Protein AF-A0A1G2KF80-F1 (afdb_monomer_lite)

InterPro domains:
  IPR036249 Thioredoxin-like superfamily [SSF52833] (24-206)

Secondary structure (DSSP, 8-state):
-PPBP----SEEEES-----SEEEEEEE-TT-HHIIIIIHHHHHHHHHHHGGGTEEEEEEE--SS-TTTS-HHHHHHHHHH----HHHHHHHHHTT-SS-SS---S-EEE--EEEPPTT---HHHHHHHHHHSTTGGG--HHHHHHHHHHHHHHHHH--EEEHHHHHTT--SSSEEEEE-TT-BEEEEEES---HHHHHHHHHHHHTT-

Organism: NCBI:txid1802270

Radius of gyration: 17.94 Å; chains: 1; bounding box: 50×44×44 Å

Structure (mmCIF, N/CA/C/O backbone):
data_AF-A0A1G2KF80-F1
#
_entry.id   AF-A0A1G2KF80-F1
#
loop_
_atom_site.group_PDB
_atom_site.id
_atom_site.type_symbol
_atom_site.label_atom_id
_atom_site.label_alt_id
_atom_site.label_comp_id
_atom_site.label_asym_id
_atom_site.label_entity_id
_atom_site.label_seq_id
_atom_site.pdbx_PDB_ins_code
_atom_site.Cartn_x
_atom_site.Cartn_y
_atom_site.Cartn_z
_atom_site.occupancy
_atom_site.B_iso_or_equiv
_atom_site.auth_seq_id
_atom_site.auth_comp_id
_atom_site.auth_asym_id
_atom_site.auth_atom_id
_atom_site.pdbx_PDB_model_num
ATOM 1 N N . MET A 1 1 ? 11.185 19.866 10.140 1.00 50.53 1 MET A N 1
ATOM 2 C CA . MET A 1 1 ? 9.724 19.663 10.045 1.00 50.53 1 MET A CA 1
ATOM 3 C C . MET A 1 1 ? 9.509 18.193 9.741 1.00 50.53 1 MET A C 1
ATOM 5 O O . MET A 1 1 ? 10.272 17.669 8.939 1.00 50.53 1 MET A O 1
ATOM 9 N N . SER A 1 2 ? 8.573 17.519 10.410 1.00 64.50 2 SER A N 1
ATOM 10 C CA . SER A 1 2 ? 8.161 16.162 10.030 1.00 64.50 2 SER A CA 1
ATOM 11 C C . SER A 1 2 ? 7.623 16.179 8.594 1.00 64.50 2 SER A C 1
ATOM 13 O O . SER A 1 2 ? 6.920 17.116 8.214 1.00 64.50 2 SER A O 1
ATOM 15 N N . GLN A 1 3 ? 7.980 15.177 7.785 1.00 82.38 3 GLN A N 1
ATOM 16 C CA . GLN A 1 3 ? 7.382 14.974 6.461 1.00 82.38 3 GLN A CA 1
ATOM 17 C C . GLN A 1 3 ? 5.882 14.718 6.656 1.00 82.38 3 GLN A C 1
ATOM 19 O O . GLN A 1 3 ? 5.504 13.854 7.450 1.00 82.38 3 GLN A O 1
ATOM 24 N N . LYS A 1 4 ? 5.034 15.492 5.972 1.00 93.00 4 LYS A N 1
ATOM 25 C CA . LYS A 1 4 ? 3.600 15.200 5.888 1.00 93.00 4 LYS A CA 1
ATOM 26 C C . LYS A 1 4 ? 3.368 14.088 4.876 1.00 93.00 4 LYS A C 1
ATOM 28 O O . LYS A 1 4 ? 4.070 14.026 3.869 1.00 93.00 4 LYS A O 1
ATOM 33 N N . PHE A 1 5 ? 2.372 13.254 5.137 1.00 96.38 5 PHE A N 1
ATOM 34 C CA . PHE A 1 5 ? 1.929 12.242 4.198 1.00 96.38 5 PHE A CA 1
ATOM 35 C C . PHE A 1 5 ? 1.354 12.895 2.939 1.00 96.38 5 PHE A C 1
ATOM 37 O O . PHE A 1 5 ? 0.571 13.845 3.015 1.00 96.38 5 PHE A O 1
ATOM 44 N N . TYR A 1 6 ? 1.746 12.380 1.780 1.00 96.19 6 TYR A N 1
ATOM 45 C CA . TYR A 1 6 ? 1.221 12.809 0.490 1.00 96.19 6 TYR A CA 1
ATOM 46 C C . TYR A 1 6 ? 0.429 11.667 -0.144 1.00 96.19 6 TYR A C 1
ATOM 48 O O . TYR A 1 6 ? 1.019 10.662 -0.520 1.00 96.19 6 TYR A O 1
ATOM 56 N N . LEU A 1 7 ? -0.890 11.811 -0.276 1.00 96.75 7 LEU A N 1
ATOM 57 C CA . LEU A 1 7 ? -1.747 10.817 -0.923 1.00 96.75 7 LEU A CA 1
ATOM 58 C C . LEU A 1 7 ? -2.310 11.373 -2.223 1.00 96.75 7 LEU A C 1
ATOM 60 O O . LEU A 1 7 ? -2.964 12.414 -2.227 1.00 96.75 7 LEU A O 1
ATOM 64 N N . THR A 1 8 ? -2.106 10.636 -3.305 1.00 95.94 8 THR A N 1
ATOM 65 C CA . THR A 1 8 ? -2.794 10.846 -4.575 1.00 95.94 8 THR A CA 1
ATOM 66 C C . THR A 1 8 ? -3.238 9.511 -5.157 1.00 95.94 8 THR A C 1
ATOM 68 O O . THR A 1 8 ? -2.640 8.465 -4.899 1.00 95.94 8 THR A O 1
ATOM 71 N N . SER A 1 9 ? -4.311 9.543 -5.937 1.00 96.62 9 SER A N 1
ATOM 72 C CA . SER A 1 9 ? -4.860 8.366 -6.589 1.00 96.62 9 SER A CA 1
ATOM 73 C C . SER A 1 9 ? -5.421 8.750 -7.949 1.00 96.62 9 SER A C 1
ATOM 75 O O . SER A 1 9 ? -6.127 9.751 -8.077 1.00 96.62 9 SER A O 1
ATOM 77 N N . SER A 1 10 ? -5.100 7.947 -8.961 1.00 96.25 10 SER A N 1
ATOM 78 C CA . SER A 1 10 ? -5.624 8.114 -10.320 1.00 96.25 10 SER A CA 1
ATOM 79 C C . SER A 1 10 ? -7.037 7.546 -10.466 1.00 96.25 10 SER A C 1
ATOM 81 O O . SER A 1 10 ? -7.823 8.025 -11.284 1.00 96.25 10 SER A O 1
ATOM 83 N N . GLN A 1 11 ? -7.376 6.539 -9.658 1.00 97.12 11 GLN A N 1
ATOM 84 C CA . GLN A 1 11 ? -8.653 5.842 -9.713 1.00 97.12 11 GLN A CA 1
ATOM 85 C C . GLN A 1 11 ? -9.053 5.320 -8.334 1.00 97.12 11 GLN A C 1
ATOM 87 O O . GLN A 1 11 ? -8.252 4.697 -7.648 1.00 97.12 11 GLN A O 1
ATOM 92 N N . ILE A 1 12 ? -10.315 5.510 -7.951 1.00 98.12 12 ILE A N 1
ATOM 93 C CA . ILE A 1 12 ? -10.899 4.910 -6.745 1.00 98.12 12 ILE A CA 1
ATOM 94 C C . ILE A 1 12 ? -11.846 3.794 -7.190 1.00 98.12 12 ILE A C 1
ATOM 96 O O . ILE A 1 12 ? -12.716 4.028 -8.028 1.00 98.12 12 ILE A O 1
ATOM 100 N N . PHE A 1 13 ? -11.664 2.587 -6.653 1.00 97.75 13 PHE A N 1
ATOM 101 C CA . PHE A 1 13 ? -12.469 1.409 -6.998 1.00 97.75 13 PHE A CA 1
ATOM 102 C C . PHE A 1 13 ? -13.568 1.129 -5.974 1.00 97.75 13 PHE A C 1
ATOM 104 O O . PHE A 1 13 ? -14.654 0.694 -6.341 1.00 97.75 13 PHE A O 1
ATOM 111 N N . GLN A 1 14 ? -13.298 1.400 -4.697 1.00 97.56 14 GLN A N 1
ATOM 112 C CA . GLN A 1 14 ? -14.230 1.170 -3.598 1.00 97.56 14 GLN A CA 1
ATOM 113 C C . GLN A 1 14 ? -14.127 2.311 -2.583 1.00 97.56 14 GLN A C 1
ATOM 115 O O . GLN A 1 14 ? -13.024 2.703 -2.206 1.00 97.56 14 GLN A O 1
ATOM 120 N N . GLY A 1 15 ? -15.268 2.826 -2.115 1.00 97.06 15 GLY A N 1
ATOM 121 C CA . GLY A 1 15 ? -15.327 3.877 -1.092 1.00 97.06 15 GLY A CA 1
ATOM 122 C C . GLY A 1 15 ? -14.702 5.209 -1.527 1.00 97.06 15 GLY A C 1
ATOM 123 O O . GLY A 1 15 ? -14.850 5.630 -2.672 1.00 97.06 15 GLY A O 1
ATOM 124 N N . ASP A 1 16 ? -14.023 5.886 -0.599 1.00 97.12 16 ASP A N 1
ATOM 125 C CA . ASP A 1 16 ? -13.291 7.131 -0.839 1.00 97.12 16 ASP A CA 1
ATOM 126 C C . ASP A 1 16 ? -11.981 7.177 -0.038 1.00 97.12 16 ASP A C 1
ATOM 128 O O . ASP A 1 16 ? -11.891 6.626 1.061 1.00 97.12 16 ASP A O 1
ATOM 132 N N . LEU A 1 17 ? -10.981 7.894 -0.555 1.00 97.31 17 LEU A N 1
ATOM 133 C CA . LEU A 1 17 ? -9.668 8.040 0.082 1.00 97.31 17 LEU A CA 1
ATOM 134 C C . LEU A 1 17 ? -9.503 9.343 0.887 1.00 97.31 17 LEU A C 1
ATOM 136 O O . LEU A 1 17 ? -8.379 9.744 1.183 1.00 97.31 17 LEU A O 1
ATOM 140 N N . ASN A 1 18 ? -10.596 10.029 1.247 1.00 96.44 18 ASN A N 1
ATOM 141 C CA . ASN A 1 18 ? -10.488 11.271 2.012 1.00 96.44 18 ASN A CA 1
ATOM 142 C C . ASN A 1 18 ? -10.021 10.979 3.448 1.00 96.44 18 ASN A C 1
ATOM 144 O O . ASN A 1 18 ? -10.623 10.123 4.107 1.00 96.44 18 ASN A O 1
ATOM 148 N N . PRO A 1 19 ? -9.003 11.685 3.961 1.00 95.62 19 PRO A N 1
ATOM 149 C CA . PRO A 1 19 ? -8.561 11.513 5.338 1.00 95.62 19 PRO A CA 1
ATOM 150 C C . PRO A 1 19 ? -9.665 11.820 6.365 1.00 95.62 19 PRO A C 1
ATOM 152 O O . PRO A 1 19 ? -10.408 12.793 6.231 1.00 95.62 19 PRO A O 1
ATOM 155 N N . GLN A 1 20 ? -9.743 10.993 7.405 1.00 95.88 20 GLN A N 1
ATOM 156 C CA . GLN A 1 20 ? -10.504 11.206 8.642 1.00 95.88 20 GLN A CA 1
ATOM 157 C C . GLN A 1 20 ? -9.553 11.504 9.810 1.00 95.88 20 GLN A C 1
ATOM 159 O O . GLN A 1 20 ? -8.352 11.655 9.599 1.00 95.88 20 GLN A O 1
ATOM 164 N N . ASP A 1 21 ? -10.069 11.603 11.037 1.00 96.94 21 ASP A N 1
ATOM 165 C CA . ASP A 1 21 ? -9.262 11.943 12.217 1.00 96.94 21 ASP A CA 1
ATOM 166 C C . ASP A 1 21 ? -8.085 10.977 12.436 1.00 96.94 21 ASP A C 1
ATOM 168 O O . ASP A 1 21 ? -6.994 11.424 12.786 1.00 96.94 21 ASP A O 1
ATOM 172 N N . LEU A 1 22 ? -8.259 9.682 12.141 1.00 98.38 22 LEU A N 1
ATOM 173 C CA . LEU A 1 22 ? -7.170 8.707 12.120 1.00 98.38 22 LEU A CA 1
ATOM 174 C C . LEU A 1 22 ? -7.319 7.734 10.949 1.00 98.38 22 LEU A C 1
ATOM 176 O O . LEU A 1 22 ? -8.373 7.133 10.748 1.00 98.38 22 LEU A O 1
ATOM 180 N N . ASN A 1 23 ? -6.239 7.542 10.196 1.00 98.50 23 ASN A N 1
ATOM 181 C CA . ASN A 1 23 ? -6.219 6.756 8.970 1.00 98.50 23 ASN A CA 1
ATOM 182 C C . ASN A 1 23 ? -5.067 5.763 8.987 1.00 98.50 23 ASN A C 1
ATOM 184 O O . ASN A 1 23 ? -3.939 6.140 9.299 1.00 98.50 23 ASN A O 1
ATOM 188 N N . LEU A 1 24 ? -5.330 4.533 8.558 1.00 98.50 24 LEU A N 1
ATOM 189 C CA . LEU A 1 24 ? -4.303 3.549 8.243 1.00 98.50 24 LEU A CA 1
ATOM 190 C C . LEU A 1 24 ? -4.383 3.205 6.757 1.00 98.50 24 LEU A C 1
ATOM 192 O O . LEU A 1 24 ? -5.387 2.660 6.305 1.00 98.50 24 LEU A O 1
ATOM 196 N N . LEU A 1 25 ? -3.324 3.502 6.007 1.00 98.69 25 LEU A N 1
ATOM 197 C CA . LEU A 1 25 ? -3.209 3.135 4.600 1.00 98.69 25 LEU A CA 1
ATOM 198 C C . LEU A 1 25 ? -2.279 1.934 4.429 1.00 98.69 25 LEU A C 1
ATOM 200 O O . LEU A 1 25 ? -1.119 1.995 4.838 1.00 98.69 25 LEU A O 1
ATOM 204 N N . LEU A 1 26 ? -2.777 0.889 3.769 1.00 98.69 26 LEU A N 1
ATOM 205 C CA . LEU A 1 26 ? -1.990 -0.221 3.235 1.00 98.69 26 LEU A CA 1
ATOM 206 C C . LEU A 1 26 ? -1.664 0.037 1.758 1.00 98.69 26 LEU A C 1
ATOM 208 O O . LEU A 1 26 ? -2.546 0.009 0.903 1.00 98.69 26 LEU A O 1
ATOM 212 N N . VAL A 1 27 ? -0.393 0.251 1.436 1.00 98.69 27 VAL A N 1
ATOM 213 C CA . VAL A 1 27 ? 0.096 0.315 0.054 1.00 98.69 27 VAL A CA 1
ATOM 214 C C . VAL A 1 27 ? 0.533 -1.079 -0.387 1.00 98.69 27 VAL A C 1
ATOM 216 O O . VAL A 1 27 ? 1.345 -1.717 0.289 1.00 98.69 27 VAL A O 1
ATOM 219 N N . PHE A 1 28 ? -0.010 -1.561 -1.507 1.00 98.62 28 PHE A N 1
ATOM 220 C CA . PHE A 1 28 ? 0.155 -2.945 -1.954 1.00 98.62 28 PHE A CA 1
ATOM 221 C C . PHE A 1 28 ? 0.297 -3.080 -3.478 1.00 98.62 28 PHE A C 1
ATOM 223 O O . PHE A 1 28 ? -0.065 -2.187 -4.240 1.00 98.62 28 PHE A O 1
ATOM 230 N N . GLN A 1 29 ? 0.792 -4.234 -3.920 1.00 98.56 29 GLN A N 1
ATOM 231 C CA . GLN A 1 29 ? 0.806 -4.672 -5.319 1.00 98.56 29 GLN A CA 1
ATOM 232 C C . GLN A 1 29 ? -0.030 -5.943 -5.458 1.00 98.56 29 GLN A C 1
ATOM 234 O O . GLN A 1 29 ? 0.011 -6.808 -4.582 1.00 98.56 29 GLN A O 1
ATOM 239 N N . VAL A 1 30 ? -0.774 -6.082 -6.558 1.00 98.25 30 VAL A N 1
ATOM 240 C CA . VAL A 1 30 ? -1.578 -7.292 -6.812 1.00 98.25 30 VAL A CA 1
ATOM 241 C C . VAL A 1 30 ? -0.691 -8.520 -7.034 1.00 98.25 30 VAL A C 1
ATOM 243 O O . VAL A 1 30 ? -1.069 -9.620 -6.636 1.00 98.25 30 VAL A O 1
ATOM 246 N N . ASN A 1 31 ? 0.525 -8.332 -7.561 1.00 98.06 31 ASN A N 1
ATOM 247 C CA . ASN A 1 31 ? 1.543 -9.376 -7.701 1.00 98.06 31 ASN A CA 1
ATOM 248 C C . ASN A 1 31 ? 2.456 -9.534 -6.461 1.00 98.06 31 ASN A C 1
ATOM 250 O O . ASN A 1 31 ? 3.617 -9.903 -6.592 1.00 98.06 31 ASN A O 1
ATOM 254 N N . CYS A 1 32 ? 1.979 -9.227 -5.250 1.00 97.56 32 CYS A N 1
ATOM 255 C CA . CYS A 1 32 ? 2.766 -9.371 -4.022 1.00 97.56 32 CYS A CA 1
ATOM 256 C C . CYS A 1 32 ? 2.098 -10.332 -3.021 1.00 97.56 32 CYS A C 1
ATOM 258 O O . CYS A 1 32 ? 1.249 -9.892 -2.239 1.00 97.56 32 CYS A O 1
ATOM 260 N N . PRO A 1 33 ? 2.511 -11.616 -2.948 1.00 97.31 33 PRO A N 1
ATOM 261 C CA . PRO A 1 33 ? 1.922 -12.593 -2.028 1.00 97.31 33 PRO A CA 1
ATOM 262 C C . PRO A 1 33 ? 1.890 -12.117 -0.572 1.00 97.31 33 PRO A C 1
ATOM 264 O O . PRO A 1 33 ? 0.894 -12.308 0.120 1.00 97.31 33 PRO A O 1
ATOM 267 N N . GLY A 1 34 ? 2.938 -11.428 -0.104 1.00 96.12 34 GLY A N 1
ATOM 268 C CA . GLY A 1 34 ? 3.015 -10.912 1.267 1.00 96.12 34 GLY A CA 1
ATOM 269 C C . GLY A 1 34 ? 1.901 -9.917 1.623 1.00 96.12 34 GLY A C 1
ATOM 270 O O . GLY A 1 34 ? 1.440 -9.902 2.768 1.00 96.12 34 GLY A O 1
ATOM 271 N N . CYS A 1 35 ? 1.414 -9.143 0.645 1.00 97.88 35 CYS A N 1
ATOM 272 C CA . CYS A 1 35 ? 0.274 -8.246 0.835 1.00 97.88 35 CYS A CA 1
ATOM 273 C C . CYS A 1 35 ? -1.010 -9.015 1.144 1.00 97.88 35 CYS A C 1
ATOM 275 O O . CYS A 1 35 ? -1.817 -8.542 1.932 1.00 97.88 35 CYS A O 1
ATOM 277 N N . PHE A 1 36 ? -1.188 -10.204 0.577 1.00 98.19 36 PHE A N 1
ATOM 278 C CA . PHE A 1 36 ? -2.394 -11.010 0.753 1.00 98.19 36 PHE A CA 1
ATOM 279 C C . PHE A 1 36 ? -2.263 -12.010 1.908 1.00 98.19 36 PHE A C 1
ATOM 281 O O . PHE A 1 36 ? -3.194 -12.226 2.665 1.00 98.19 36 PHE A O 1
ATOM 288 N N . ILE A 1 37 ? -1.082 -12.570 2.144 1.00 95.88 37 ILE A N 1
ATOM 289 C CA . ILE A 1 37 ? -0.895 -13.528 3.242 1.00 95.88 37 ILE A CA 1
ATOM 290 C C . ILE A 1 37 ? -0.984 -12.834 4.606 1.00 95.88 37 ILE A C 1
ATOM 292 O O . ILE A 1 37 ? -1.545 -13.391 5.545 1.00 95.88 37 ILE A O 1
ATOM 296 N N . ASN A 1 38 ? -0.428 -11.623 4.719 1.00 93.81 38 ASN A N 1
ATOM 297 C CA . ASN A 1 38 ? -0.321 -10.912 5.996 1.00 93.81 38 ASN A CA 1
ATOM 298 C C . ASN A 1 38 ? -0.978 -9.528 5.962 1.00 93.81 38 ASN A C 1
ATOM 300 O O . ASN A 1 38 ? -1.654 -9.152 6.916 1.00 93.81 38 ASN A O 1
ATOM 304 N N . GLY A 1 39 ? -0.793 -8.774 4.871 1.00 96.75 39 GLY A N 1
ATOM 305 C CA . GLY A 1 39 ? -1.236 -7.380 4.768 1.00 96.75 39 GLY A CA 1
ATOM 306 C C . GLY A 1 39 ? -2.749 -7.200 4.913 1.00 96.75 39 GLY A C 1
ATOM 307 O O . GLY A 1 39 ? -3.225 -6.616 5.883 1.00 96.75 39 GLY A O 1
ATOM 308 N N . PHE A 1 40 ? -3.512 -7.733 3.961 1.00 97.94 40 PHE A N 1
ATOM 309 C CA . PHE A 1 40 ? -4.969 -7.645 3.938 1.00 97.94 40 PHE A CA 1
ATOM 310 C C . PHE A 1 40 ? -5.642 -8.300 5.149 1.00 97.94 40 PHE A C 1
ATOM 312 O O . PHE A 1 40 ? -6.513 -7.651 5.725 1.00 97.94 40 PHE A O 1
ATOM 319 N N . PRO A 1 41 ? -5.250 -9.509 5.604 1.00 96.81 41 PRO A N 1
ATOM 320 C CA . PRO A 1 41 ? -5.819 -10.091 6.817 1.00 96.81 41 PRO A CA 1
ATOM 321 C C . PRO A 1 41 ? -5.686 -9.174 8.036 1.00 96.81 41 PRO A C 1
ATOM 323 O O . PRO A 1 41 ? -6.655 -8.985 8.772 1.00 96.81 41 PRO A O 1
ATOM 326 N N . PHE A 1 42 ? -4.524 -8.542 8.217 1.00 96.88 42 PHE A N 1
ATOM 327 C CA . PHE A 1 42 ? -4.321 -7.611 9.322 1.00 96.88 42 PHE A CA 1
ATOM 328 C C . PHE A 1 42 ? -5.092 -6.294 9.134 1.00 96.88 42 PHE A C 1
ATOM 330 O O . PHE A 1 42 ? -5.703 -5.794 10.077 1.00 96.88 42 PHE A O 1
ATOM 337 N N . ALA A 1 43 ? -5.148 -5.758 7.911 1.00 98.12 43 ALA A N 1
ATOM 338 C CA . ALA A 1 43 ? -5.957 -4.578 7.607 1.00 98.12 43 ALA A CA 1
ATOM 339 C C . ALA A 1 43 ? -7.453 -4.826 7.874 1.00 98.12 43 ALA A C 1
ATOM 341 O O . ALA A 1 43 ? -8.115 -3.984 8.478 1.00 98.12 43 ALA A O 1
ATOM 342 N N . ASN A 1 44 ? -7.972 -5.999 7.495 1.00 98.00 44 ASN A N 1
ATOM 343 C CA . ASN A 1 44 ? -9.344 -6.424 7.775 1.00 98.00 44 ASN A CA 1
ATOM 344 C C . ASN A 1 44 ? -9.606 -6.523 9.281 1.00 98.00 44 ASN A C 1
ATOM 346 O O . ASN A 1 44 ? -10.633 -6.039 9.756 1.00 98.00 44 ASN A O 1
ATOM 350 N N . GLN A 1 45 ? -8.667 -7.096 10.041 1.00 97.25 45 GLN A N 1
ATOM 351 C CA . GLN A 1 45 ? -8.760 -7.158 11.499 1.00 97.25 45 GLN A CA 1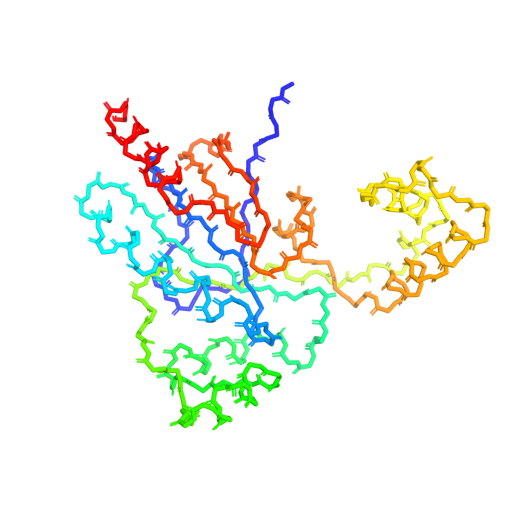
ATOM 352 C C . GLN A 1 45 ? -8.885 -5.750 12.103 1.00 97.25 45 GLN A C 1
ATOM 354 O O . GLN A 1 45 ? -9.821 -5.485 12.859 1.00 97.25 45 GLN A O 1
ATOM 359 N N . LEU A 1 46 ? -7.987 -4.828 11.735 1.00 97.94 46 LEU A N 1
ATOM 360 C CA . LEU A 1 46 ? -8.009 -3.455 12.247 1.00 97.94 46 LEU A CA 1
ATOM 361 C C . LEU A 1 46 ? -9.258 -2.688 11.803 1.00 97.94 46 LEU A C 1
ATOM 363 O O . LEU A 1 46 ? -9.819 -1.924 12.589 1.00 97.94 46 LEU A 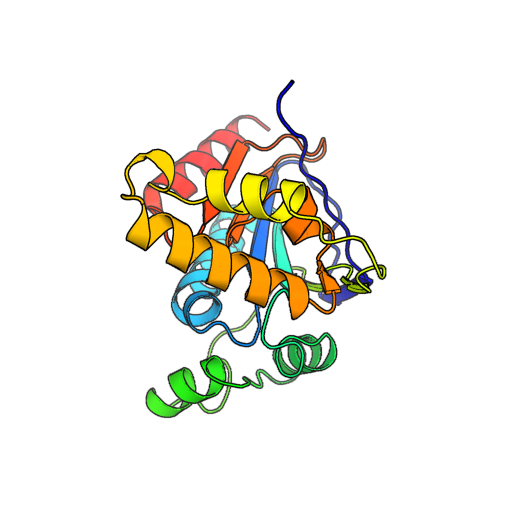O 1
ATOM 367 N N . HIS A 1 47 ? -9.718 -2.907 10.571 1.00 98.25 47 HIS A N 1
ATOM 368 C CA . HIS A 1 47 ? -10.946 -2.308 10.059 1.00 98.25 47 HIS A CA 1
ATOM 369 C C . HIS A 1 47 ? -12.157 -2.748 10.886 1.00 98.25 47 HIS A C 1
ATOM 371 O O . HIS A 1 47 ? -12.926 -1.906 11.345 1.00 98.25 47 HIS A O 1
ATOM 377 N N . HIS A 1 48 ? -12.288 -4.049 11.145 1.00 97.88 48 HIS A N 1
ATOM 378 C CA . HIS A 1 48 ? -13.387 -4.589 11.937 1.00 97.88 48 HIS A CA 1
ATOM 379 C C . HIS A 1 48 ? -13.333 -4.120 13.400 1.00 97.88 48 HIS A C 1
ATOM 381 O O . HIS A 1 48 ? -14.350 -3.736 13.977 1.00 97.88 48 HIS A O 1
ATOM 387 N N . GLU A 1 49 ? -12.146 -4.121 14.011 1.00 97.50 49 GLU A N 1
ATOM 388 C CA . GLU A 1 49 ? -11.989 -3.826 15.437 1.00 97.50 49 GLU A CA 1
ATOM 389 C C . GLU A 1 49 ? -12.030 -2.326 15.771 1.00 97.50 49 GLU A C 1
ATOM 391 O O . GLU A 1 49 ? -12.569 -1.932 16.817 1.00 97.50 49 GLU A O 1
ATOM 396 N N . PHE A 1 50 ? -11.427 -1.488 14.926 1.00 98.12 50 PHE A N 1
ATOM 397 C CA . PHE A 1 50 ? -11.226 -0.061 15.189 1.00 98.12 50 PHE A CA 1
ATOM 398 C C . PHE A 1 50 ? -11.991 0.854 14.233 1.00 98.12 50 PHE A C 1
ATOM 400 O O . PHE A 1 50 ? -12.156 2.031 14.553 1.00 98.12 50 PHE A O 1
ATOM 407 N N . GLY A 1 51 ? -12.535 0.338 13.127 1.00 97.69 51 GLY A N 1
ATOM 408 C CA . GLY A 1 51 ? -13.412 1.091 12.224 1.00 97.69 51 GLY A CA 1
ATOM 409 C C . GLY A 1 51 ? -14.585 1.757 12.945 1.00 97.69 51 GLY A C 1
ATOM 410 O O . GLY A 1 51 ? -14.714 2.981 12.885 1.00 97.69 51 GLY A O 1
ATOM 411 N N . PRO A 1 52 ? -15.377 1.012 13.742 1.00 97.25 52 PRO A N 1
ATOM 412 C CA . PRO A 1 52 ? -16.460 1.592 14.541 1.00 97.25 52 PRO A CA 1
ATOM 413 C C . PRO A 1 52 ? -15.998 2.593 15.613 1.00 97.25 52 PRO A C 1
ATOM 415 O O . PRO A 1 52 ? -16.823 3.301 16.183 1.00 97.25 52 PRO A O 1
ATOM 418 N N . LYS A 1 53 ? -14.695 2.628 15.918 1.00 97.06 53 LYS A N 1
ATOM 419 C CA . LYS A 1 53 ? -14.081 3.500 16.927 1.00 97.06 53 LYS A CA 1
ATOM 420 C C . LYS A 1 53 ? -13.399 4.729 16.314 1.00 97.06 53 LYS A C 1
ATOM 422 O O . LYS A 1 53 ? -12.818 5.501 17.063 1.00 97.06 53 LYS A O 1
ATOM 427 N N . GLY A 1 54 ? -13.463 4.907 14.991 1.00 97.12 54 GLY A N 1
ATOM 428 C CA . GLY A 1 54 ? -12.930 6.083 14.295 1.00 97.12 54 GLY A CA 1
ATOM 429 C C . GLY A 1 54 ? -11.664 5.851 13.465 1.00 97.12 54 GLY A C 1
ATOM 430 O O . GLY A 1 54 ? -11.154 6.808 12.890 1.00 97.12 54 GLY A O 1
ATOM 431 N N . LEU A 1 55 ? -11.150 4.617 13.359 1.00 98.44 55 LEU A N 1
ATOM 432 C CA . LEU A 1 55 ? -10.042 4.323 12.442 1.00 98.44 55 LEU A CA 1
ATOM 433 C C . LEU A 1 55 ? -10.555 4.134 11.010 1.00 98.44 55 LEU A C 1
ATOM 435 O O . LEU A 1 55 ? -11.240 3.155 10.713 1.00 98.44 55 LEU A O 1
ATOM 439 N N . LYS A 1 56 ? -10.117 4.978 10.076 1.00 98.50 56 LYS A N 1
ATOM 440 C CA . LYS A 1 56 ? -10.313 4.727 8.647 1.00 98.50 56 LYS A CA 1
ATOM 441 C C . LYS A 1 56 ? -9.182 3.864 8.090 1.00 98.50 56 LYS A C 1
ATOM 443 O O . LYS A 1 56 ? -8.089 4.353 7.812 1.00 98.50 56 LYS A O 1
ATOM 448 N N . VAL A 1 57 ? -9.443 2.575 7.899 1.00 98.75 57 VAL A N 1
ATOM 449 C CA . VAL A 1 57 ? -8.545 1.701 7.125 1.00 98.75 57 VAL A CA 1
ATOM 450 C C . VAL A 1 57 ? -8.794 1.928 5.638 1.00 98.75 57 VAL A C 1
ATOM 452 O O . VAL A 1 57 ? -9.941 2.069 5.226 1.00 98.75 57 VAL A O 1
ATOM 455 N N . MET A 1 58 ? -7.732 1.999 4.843 1.00 98.75 58 MET A N 1
ATOM 456 C CA . MET A 1 58 ? -7.770 2.158 3.389 1.00 98.75 58 MET A CA 1
ATOM 457 C C . MET A 1 58 ? -6.644 1.351 2.746 1.00 98.75 58 MET A C 1
ATOM 459 O O . MET A 1 58 ? -5.644 1.039 3.398 1.00 98.75 58 MET A O 1
ATOM 463 N N . ALA A 1 59 ? -6.754 1.092 1.446 1.00 98.75 59 ALA A N 1
ATOM 464 C CA . ALA A 1 59 ? -5.659 0.558 0.651 1.00 98.75 59 ALA A CA 1
ATOM 465 C C . ALA A 1 59 ? -5.389 1.366 -0.621 1.00 98.75 59 ALA A C 1
ATOM 467 O O . ALA A 1 59 ? -6.279 1.972 -1.217 1.00 98.75 59 ALA A O 1
ATOM 468 N N . LEU A 1 60 ? -4.130 1.345 -1.049 1.00 98.81 60 LEU A N 1
ATOM 469 C CA . LEU A 1 60 ? -3.686 1.912 -2.313 1.00 98.81 60 LEU A CA 1
ATOM 470 C C . LEU A 1 60 ? -2.894 0.855 -3.077 1.00 98.81 60 LEU A C 1
ATOM 472 O O . LEU A 1 60 ? -1.806 0.454 -2.666 1.00 98.81 60 LEU A O 1
ATOM 476 N N . SER A 1 61 ? -3.452 0.404 -4.191 1.00 98.62 61 SER A N 1
ATOM 477 C CA . SER A 1 61 ? -2.727 -0.424 -5.142 1.00 98.62 61 SER A CA 1
ATOM 478 C C . SER A 1 61 ? -1.725 0.440 -5.904 1.00 98.62 61 SER A C 1
ATOM 480 O O . SER A 1 61 ? -2.053 1.560 -6.279 1.00 98.62 61 SER A O 1
ATOM 482 N N . THR A 1 62 ? -0.509 -0.045 -6.128 1.00 98.12 62 THR A N 1
ATOM 483 C CA . THR A 1 62 ? 0.550 0.703 -6.819 1.00 98.12 62 THR A CA 1
ATOM 484 C C . THR A 1 62 ? 1.345 -0.201 -7.762 1.00 98.12 62 THR A C 1
ATOM 486 O O . THR A 1 62 ? 1.144 -1.416 -7.785 1.00 98.12 62 THR A O 1
ATOM 489 N N . ALA A 1 63 ? 2.263 0.384 -8.532 1.00 96.00 63 ALA A N 1
ATOM 490 C CA . ALA A 1 63 ? 3.195 -0.352 -9.377 1.00 96.00 63 ALA A CA 1
ATOM 491 C C . ALA A 1 63 ? 4.547 0.364 -9.480 1.00 96.00 63 ALA A C 1
ATOM 493 O O . ALA A 1 63 ? 4.645 1.467 -10.019 1.00 96.00 63 ALA A O 1
ATOM 494 N N . PHE A 1 64 ? 5.604 -0.303 -9.022 1.00 91.38 64 PHE A N 1
ATOM 495 C CA . PHE A 1 64 ? 6.999 0.095 -9.257 1.00 91.38 64 PHE A CA 1
ATOM 496 C C . PHE A 1 64 ? 7.828 -1.014 -9.932 1.00 91.38 64 PHE A C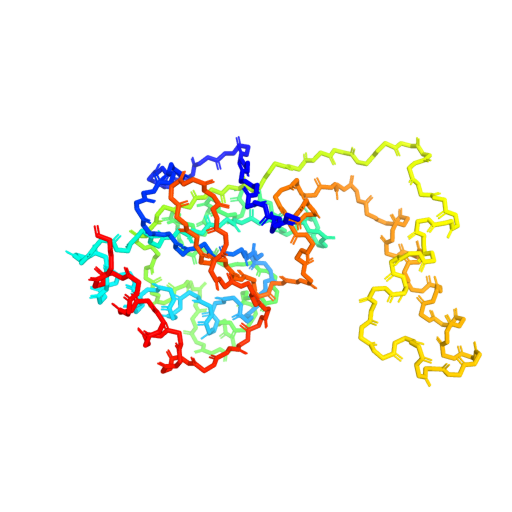 1
ATOM 498 O O . PHE A 1 64 ? 8.954 -0.768 -10.353 1.00 91.38 64 PHE A O 1
ATOM 505 N N . GLU A 1 65 ? 7.249 -2.206 -10.080 1.00 89.94 65 GLU A N 1
ATOM 506 C CA . GLU A 1 65 ? 7.779 -3.370 -10.795 1.00 89.94 65 GLU A CA 1
ATOM 507 C C . GLU A 1 65 ? 6.613 -4.188 -11.379 1.00 89.94 65 GLU A C 1
ATOM 509 O O . GLU A 1 65 ? 5.449 -3.930 -11.045 1.00 89.94 65 GLU A O 1
ATOM 514 N N . ASP A 1 66 ? 6.914 -5.140 -12.269 1.00 92.81 66 ASP A N 1
ATOM 515 C CA . ASP A 1 66 ? 5.938 -6.017 -12.941 1.00 92.81 66 ASP A CA 1
ATOM 516 C C . ASP A 1 66 ? 4.706 -5.263 -13.465 1.00 92.81 66 ASP A C 1
ATOM 518 O O . ASP A 1 66 ? 3.560 -5.578 -13.145 1.00 92.81 66 ASP A O 1
ATOM 522 N N . TYR A 1 67 ? 4.941 -4.193 -14.230 1.00 93.50 67 TYR A N 1
ATOM 523 C CA . TYR A 1 67 ? 3.899 -3.268 -14.699 1.00 93.50 67 TYR A CA 1
ATOM 524 C C . TYR A 1 67 ? 2.819 -3.910 -15.583 1.00 93.50 67 TYR A C 1
ATOM 526 O O . TYR A 1 67 ? 1.788 -3.297 -15.825 1.00 93.50 67 TYR A O 1
ATOM 534 N N . ASP A 1 68 ? 3.067 -5.102 -16.118 1.00 94.94 68 ASP A N 1
ATOM 535 C CA . ASP A 1 68 ? 2.094 -5.911 -16.854 1.00 94.94 68 ASP A CA 1
ATOM 536 C C . ASP A 1 68 ? 1.116 -6.654 -15.930 1.00 94.94 68 ASP A C 1
ATOM 538 O O . ASP A 1 68 ? 0.006 -6.982 -16.347 1.00 94.94 68 ASP A O 1
ATOM 542 N N . LEU A 1 69 ? 1.503 -6.879 -14.672 1.00 97.25 69 LEU A N 1
ATOM 543 C CA . LEU A 1 69 ? 0.677 -7.517 -13.650 1.00 97.25 69 LEU A CA 1
ATOM 544 C C . LEU A 1 69 ? 0.069 -6.492 -12.689 1.00 97.25 69 LEU A C 1
ATOM 546 O O . LEU A 1 69 ? -1.111 -6.585 -12.359 1.00 97.25 69 LEU A O 1
ATOM 550 N N . ASN A 1 70 ? 0.849 -5.504 -12.253 1.00 97.62 70 ASN A N 1
ATOM 551 C CA . ASN A 1 70 ? 0.417 -4.478 -11.308 1.00 97.62 70 ASN A CA 1
ATOM 552 C C . ASN A 1 70 ? -0.325 -3.343 -12.020 1.00 97.62 70 ASN A C 1
ATOM 554 O O . ASN A 1 70 ? 0.216 -2.259 -12.229 1.00 97.62 70 ASN A O 1
ATOM 558 N N . THR A 1 71 ? -1.568 -3.613 -12.415 1.00 97.81 71 THR A N 1
ATOM 559 C CA . THR A 1 71 ? -2.379 -2.707 -13.237 1.00 97.81 71 THR A CA 1
ATOM 560 C C . THR A 1 71 ? -3.683 -2.301 -12.548 1.00 97.81 71 THR A C 1
ATOM 562 O O . THR A 1 71 ? -4.209 -3.070 -11.736 1.00 97.81 71 THR A O 1
ATOM 565 N N . PRO A 1 72 ? -4.257 -1.131 -12.897 1.00 98.12 72 PRO A N 1
ATOM 566 C CA . PRO A 1 72 ? -5.599 -0.753 -12.462 1.00 98.12 72 PRO A CA 1
ATOM 567 C C . PRO A 1 72 ? -6.645 -1.825 -12.793 1.00 98.12 72 PRO A C 1
ATOM 569 O O . PRO A 1 72 ? -7.540 -2.087 -11.994 1.00 98.12 72 PRO A O 1
ATOM 572 N N . GLU A 1 73 ? -6.523 -2.478 -13.951 1.00 98.31 73 GLU A N 1
ATOM 573 C CA . GLU A 1 73 ? -7.443 -3.521 -14.401 1.00 98.31 73 GLU A CA 1
ATOM 574 C C . GLU A 1 73 ? -7.395 -4.752 -13.494 1.00 98.31 73 GLU A C 1
ATOM 576 O O . GLU A 1 73 ? -8.442 -5.218 -13.051 1.00 98.31 73 GLU A O 1
ATOM 581 N N . ASN A 1 74 ? -6.203 -5.253 -13.159 1.00 98.50 74 ASN A N 1
ATOM 582 C CA . ASN A 1 74 ? -6.080 -6.402 -12.261 1.00 98.50 74 ASN A CA 1
ATOM 583 C C . ASN A 1 74 ? -6.515 -6.047 -10.835 1.00 98.50 74 ASN A C 1
ATOM 585 O O . ASN A 1 74 ? -7.121 -6.876 -10.163 1.00 98.50 74 ASN A O 1
ATOM 589 N N . THR A 1 75 ? -6.283 -4.811 -10.384 1.00 98.38 75 THR A N 1
ATOM 590 C CA . THR A 1 75 ? -6.806 -4.322 -9.098 1.00 98.38 75 THR A CA 1
ATOM 591 C C . THR A 1 75 ? -8.328 -4.263 -9.084 1.00 98.38 75 THR A C 1
ATOM 593 O O . THR A 1 75 ? -8.950 -4.607 -8.080 1.00 98.38 75 THR A O 1
ATOM 596 N N . LYS A 1 76 ? -8.942 -3.858 -10.197 1.00 98.06 76 LYS A N 1
ATOM 597 C CA . LYS A 1 76 ? -10.395 -3.838 -10.338 1.00 98.06 76 LYS A CA 1
ATOM 598 C C . LYS A 1 76 ? -10.982 -5.248 -10.267 1.00 98.06 76 LYS A C 1
ATOM 600 O O . LYS A 1 76 ? -11.874 -5.484 -9.462 1.00 98.06 76 LYS A O 1
ATOM 605 N N . ILE A 1 77 ? -10.459 -6.178 -11.067 1.00 97.62 77 ILE A N 1
ATOM 606 C CA . ILE A 1 77 ? -10.960 -7.560 -11.120 1.00 97.62 77 ILE A CA 1
ATOM 607 C C . ILE A 1 77 ? -10.702 -8.281 -9.784 1.00 97.62 77 ILE A C 1
ATOM 609 O O . ILE A 1 77 ? -11.543 -9.049 -9.328 1.00 97.62 77 ILE A O 1
ATOM 613 N N . LEU A 1 78 ? -9.596 -7.985 -9.093 1.00 98.00 78 LEU A N 1
ATOM 614 C CA . LEU A 1 78 ? -9.372 -8.451 -7.722 1.00 98.00 78 LEU A CA 1
ATOM 615 C C . LEU A 1 78 ? -10.525 -8.061 -6.786 1.00 98.00 78 LEU A C 1
ATOM 617 O O . LEU A 1 78 ? -10.956 -8.881 -5.982 1.00 98.00 78 LEU A O 1
ATOM 621 N N . LEU A 1 79 ? -10.992 -6.812 -6.853 1.00 96.88 79 LEU A N 1
ATOM 622 C CA . LEU A 1 79 ? -12.056 -6.327 -5.974 1.00 96.88 79 LEU A CA 1
ATOM 623 C C . LEU A 1 79 ? -13.443 -6.827 -6.376 1.00 96.88 79 LEU A C 1
ATOM 625 O O . LEU A 1 79 ? -14.253 -7.110 -5.500 1.00 96.88 79 LEU A O 1
ATOM 629 N N . GLU A 1 80 ? -13.723 -6.898 -7.676 1.00 95.31 80 GLU A N 1
ATOM 630 C CA . GLU A 1 80 ? -15.038 -7.300 -8.189 1.00 95.31 80 GLU A CA 1
ATOM 631 C C . GLU A 1 80 ? -15.243 -8.818 -8.112 1.00 95.31 80 GLU A C 1
ATOM 633 O O . GLU A 1 80 ? -16.299 -9.270 -7.672 1.00 95.31 80 GLU A O 1
ATOM 638 N N . ASP A 1 81 ? -14.218 -9.587 -8.485 1.00 96.25 81 ASP A N 1
ATOM 639 C CA . ASP A 1 81 ? -14.328 -11.026 -8.734 1.00 96.25 81 ASP A CA 1
ATOM 640 C C . ASP A 1 81 ? -13.391 -11.868 -7.847 1.00 96.25 81 ASP A C 1
ATOM 642 O O . ASP A 1 81 ? -13.352 -13.087 -7.975 1.00 96.25 81 ASP A O 1
ATOM 646 N N . GLY A 1 82 ? -12.573 -11.253 -6.983 1.00 97.38 82 GLY A N 1
ATOM 647 C CA . GLY A 1 82 ? -11.602 -11.983 -6.156 1.00 97.38 82 GLY A CA 1
ATOM 648 C C . GLY A 1 82 ? -10.440 -12.599 -6.947 1.00 97.38 82 GLY A C 1
ATOM 649 O O . GLY A 1 82 ? -9.679 -13.400 -6.397 1.00 97.38 82 GLY A O 1
ATOM 650 N N . ILE A 1 83 ? -10.275 -12.247 -8.227 1.00 97.88 83 ILE A N 1
ATOM 651 C CA . ILE A 1 83 ? -9.280 -12.870 -9.108 1.00 97.88 83 ILE A CA 1
ATOM 652 C C . ILE A 1 83 ? -7.870 -12.393 -8.755 1.00 97.88 83 ILE A C 1
ATOM 654 O O . ILE A 1 83 ? -7.558 -11.202 -8.736 1.00 97.88 83 ILE A O 1
ATOM 658 N N . LEU A 1 84 ? -6.986 -13.366 -8.550 1.00 98.19 84 LEU A N 1
ATOM 659 C CA . LEU A 1 84 ? -5.569 -13.162 -8.274 1.00 98.19 84 LEU A CA 1
ATOM 660 C C . LEU A 1 84 ? -4.732 -13.258 -9.557 1.00 98.19 84 LEU A C 1
ATOM 662 O O . LEU A 1 84 ? -5.097 -13.960 -10.506 1.00 98.19 84 LEU A O 1
ATOM 666 N N . VAL A 1 85 ? -3.556 -12.622 -9.563 1.00 98.25 85 VAL A N 1
ATOM 667 C CA . VAL A 1 85 ? -2.597 -12.665 -10.685 1.00 98.25 85 VAL A CA 1
ATOM 668 C C . VAL A 1 85 ? -1.172 -13.003 -10.234 1.00 98.25 85 VAL A C 1
ATOM 670 O O . VAL A 1 85 ? -0.838 -12.883 -9.055 1.00 98.25 85 VAL A O 1
ATOM 673 N N . GLY A 1 86 ? -0.345 -13.459 -11.182 1.00 97.88 86 GLY A N 1
ATOM 674 C CA . GLY A 1 86 ? 1.092 -13.695 -11.003 1.00 97.88 86 GLY A CA 1
ATOM 675 C C . GLY A 1 86 ? 1.465 -14.616 -9.833 1.00 97.88 86 GLY A C 1
ATOM 676 O O . GLY A 1 86 ? 0.837 -15.658 -9.625 1.00 97.88 86 GLY A O 1
ATOM 677 N N . GLU A 1 87 ? 2.495 -14.242 -9.076 1.00 98.06 87 GLU A N 1
ATOM 678 C CA . GLU A 1 87 ? 2.984 -14.993 -7.915 1.00 98.06 87 GLU A CA 1
ATOM 679 C C . GLU A 1 87 ? 1.942 -15.054 -6.795 1.00 98.06 87 GLU A C 1
ATOM 681 O O . GLU A 1 87 ? 1.854 -16.070 -6.105 1.00 98.06 87 GLU A O 1
ATOM 686 N N . THR A 1 88 ? 1.099 -14.024 -6.642 1.00 98.00 88 THR A N 1
ATOM 687 C CA . THR A 1 88 ? -0.018 -14.070 -5.687 1.00 98.00 88 THR A CA 1
ATOM 688 C C . THR A 1 88 ? -0.985 -15.189 -6.056 1.00 98.00 88 THR A C 1
ATOM 690 O O . THR A 1 88 ? -1.294 -16.029 -5.216 1.00 98.00 88 THR A O 1
ATOM 693 N N . LYS A 1 89 ? -1.419 -15.261 -7.322 1.00 98.38 89 LYS A N 1
ATOM 694 C CA . LYS A 1 89 ? -2.300 -16.341 -7.795 1.00 98.38 89 LYS A CA 1
ATOM 695 C C . LYS A 1 89 ? -1.689 -17.710 -7.554 1.00 98.38 89 LYS A C 1
ATOM 697 O O . LYS A 1 89 ? -2.346 -18.599 -7.029 1.00 98.38 89 LYS A O 1
ATOM 702 N N . LYS A 1 90 ? -0.425 -17.872 -7.941 1.00 98.31 90 LYS A N 1
ATOM 703 C CA . LYS A 1 90 ? 0.303 -19.128 -7.783 1.00 98.31 90 LYS A CA 1
ATOM 704 C C . LYS A 1 90 ? 0.330 -19.575 -6.323 1.00 98.31 90 LYS A C 1
ATOM 706 O O . LYS A 1 90 ? -0.023 -20.713 -6.044 1.00 98.31 90 LYS A O 1
ATOM 711 N N . PHE A 1 91 ? 0.664 -18.670 -5.401 1.00 98.19 91 PHE A N 1
ATOM 712 C CA . PHE A 1 91 ? 0.673 -18.976 -3.974 1.00 98.19 91 PHE A CA 1
ATOM 713 C C . PHE A 1 91 ? -0.695 -19.464 -3.478 1.00 98.19 91 PHE A C 1
ATOM 715 O O . PHE A 1 91 ? -0.769 -20.482 -2.794 1.00 98.19 91 PHE A O 1
ATOM 722 N N . PHE A 1 92 ? -1.780 -18.759 -3.804 1.00 98.12 92 PHE A N 1
ATOM 723 C CA . PHE A 1 92 ? -3.117 -19.133 -3.333 1.00 98.12 92 PHE A CA 1
ATOM 724 C C . PHE A 1 92 ? -3.606 -20.441 -3.967 1.00 98.12 92 PHE A C 1
ATOM 726 O O . PHE A 1 92 ? -4.093 -21.305 -3.237 1.00 98.12 92 PHE A O 1
ATOM 733 N N . ASN A 1 93 ? -3.357 -20.651 -5.263 1.00 98.00 93 ASN A N 1
ATOM 734 C CA . ASN A 1 93 ? -3.654 -21.910 -5.948 1.00 98.00 93 ASN A CA 1
ATOM 735 C C . ASN A 1 93 ? -2.934 -23.096 -5.290 1.00 98.00 93 ASN A C 1
ATOM 737 O O . ASN A 1 93 ? -3.557 -24.120 -5.011 1.00 98.00 93 ASN A O 1
ATOM 741 N N . ASP A 1 94 ? -1.640 -22.945 -4.984 1.00 97.88 94 ASP A N 1
ATOM 742 C CA . ASP A 1 94 ? -0.836 -23.973 -4.306 1.00 97.88 94 ASP A CA 1
ATOM 743 C C . ASP A 1 94 ? -1.372 -24.294 -2.895 1.00 97.88 94 ASP A C 1
ATOM 745 O O . ASP A 1 94 ? -1.122 -25.375 -2.359 1.00 97.88 94 ASP A O 1
ATOM 749 N N . ASN A 1 95 ? -2.145 -23.378 -2.304 1.00 96.50 95 ASN A N 1
ATOM 750 C CA . ASN A 1 95 ? -2.808 -23.530 -1.009 1.00 96.50 95 ASN A CA 1
ATOM 751 C C . ASN A 1 95 ? -4.315 -23.846 -1.122 1.00 96.50 95 ASN A C 1
ATOM 753 O O . ASN A 1 95 ? -5.017 -23.819 -0.112 1.00 96.50 95 ASN A O 1
ATOM 757 N N . GLY A 1 96 ? -4.809 -24.193 -2.317 1.00 97.56 96 GLY A N 1
ATOM 758 C CA . GLY A 1 96 ? -6.183 -24.656 -2.538 1.00 97.56 96 GLY A CA 1
ATOM 759 C C . GLY A 1 96 ? -7.226 -23.553 -2.727 1.00 97.56 96 GLY A C 1
ATOM 760 O O . GLY A 1 96 ? -8.412 -23.814 -2.535 1.00 97.56 96 GLY A O 1
ATOM 761 N N . TYR A 1 97 ? -6.800 -22.344 -3.093 1.00 97.12 97 TYR A N 1
ATOM 762 C CA . TYR A 1 97 ? -7.675 -21.203 -3.343 1.00 97.12 97 TYR A CA 1
ATOM 763 C C . TYR A 1 97 ? -7.514 -20.696 -4.779 1.00 97.12 97 TYR A C 1
ATOM 765 O O . TYR A 1 97 ? -6.458 -20.179 -5.130 1.00 97.12 97 TYR A O 1
ATOM 773 N N . ASP A 1 98 ? -8.571 -20.811 -5.584 1.00 95.12 98 ASP A N 1
ATOM 774 C CA . ASP A 1 98 ? -8.601 -20.283 -6.960 1.00 95.12 98 ASP A CA 1
ATOM 775 C C . ASP A 1 98 ? -8.823 -18.754 -7.008 1.00 95.12 98 ASP A C 1
ATOM 777 O O . ASP A 1 98 ? -8.465 -18.086 -7.983 1.00 95.12 98 ASP A O 1
ATOM 781 N N . GLU A 1 99 ? -9.398 -18.207 -5.935 1.00 96.69 99 GLU A N 1
ATOM 782 C CA . GLU A 1 99 ? -9.769 -16.803 -5.734 1.00 96.69 99 GLU A CA 1
ATOM 783 C C . GLU A 1 99 ? -9.382 -16.360 -4.315 1.00 96.69 99 GLU A C 1
ATOM 785 O O . GLU A 1 99 ? -9.039 -17.176 -3.454 1.00 96.69 99 GLU A O 1
ATOM 790 N N . LEU A 1 100 ? -9.443 -15.055 -4.050 1.00 97.62 100 LEU A N 1
ATOM 791 C CA . LEU A 1 100 ? -9.172 -14.503 -2.730 1.00 97.62 100 LEU A CA 1
ATOM 792 C C . LEU A 1 100 ? -10.175 -15.040 -1.680 1.00 97.62 100 LEU A C 1
ATOM 794 O O . LEU A 1 100 ? -11.375 -14.803 -1.806 1.00 97.62 100 LEU A O 1
ATOM 798 N N . PRO A 1 101 ? -9.728 -15.706 -0.597 1.00 96.94 101 PRO A N 1
ATOM 799 C CA . PRO A 1 101 ? -10.627 -16.407 0.326 1.00 96.94 101 PRO A CA 1
ATOM 800 C C . PRO A 1 101 ? -11.249 -15.526 1.417 1.00 96.94 101 PRO A C 1
ATOM 802 O O . PRO A 1 101 ? -11.846 -16.037 2.366 1.00 96.94 101 PRO A O 1
ATOM 805 N N . TYR A 1 102 ? -11.080 -14.210 1.334 1.00 96.56 102 TYR A N 1
ATOM 806 C CA . TYR A 1 102 ? -11.619 -13.249 2.290 1.00 96.56 102 TYR A CA 1
ATOM 807 C C . TYR A 1 102 ? -11.960 -11.932 1.578 1.00 96.56 102 TYR A C 1
ATOM 809 O O . TYR A 1 102 ? -11.346 -11.609 0.559 1.00 96.56 102 TYR A O 1
ATOM 817 N N . PRO A 1 103 ? -12.917 -11.149 2.101 1.00 94.19 103 PRO A N 1
ATOM 818 C CA . PRO A 1 103 ? -13.318 -9.898 1.472 1.00 94.19 103 PRO A CA 1
ATOM 819 C C . PRO A 1 103 ? -12.319 -8.768 1.758 1.00 94.19 103 PRO A C 1
ATOM 821 O O . PRO A 1 103 ? -11.551 -8.822 2.719 1.00 94.19 103 PRO A O 1
ATOM 824 N N . ILE A 1 104 ? -12.368 -7.714 0.946 1.00 96.88 104 ILE A N 1
ATOM 825 C CA . ILE A 1 104 ? -11.713 -6.427 1.209 1.00 96.88 104 ILE A CA 1
ATOM 826 C C . ILE A 1 104 ? -12.836 -5.399 1.352 1.00 96.88 104 ILE A C 1
ATOM 828 O O . ILE A 1 104 ? -13.441 -5.004 0.362 1.00 96.88 104 ILE A O 1
ATOM 832 N N . GLU A 1 105 ? -13.148 -4.986 2.581 1.00 94.25 105 GLU A N 1
ATOM 833 C CA . GLU A 1 105 ? -14.367 -4.203 2.885 1.00 94.25 105 GLU A CA 1
ATOM 834 C C . GLU A 1 105 ? -14.107 -2.709 3.135 1.00 94.25 105 GLU A C 1
ATOM 836 O O . GLU A 1 105 ? -15.000 -1.963 3.533 1.00 94.25 105 GLU A O 1
ATOM 841 N N . PHE A 1 106 ? -12.884 -2.243 2.891 1.00 97.94 106 PHE A N 1
ATOM 842 C CA . PHE A 1 106 ? -12.484 -0.854 3.109 1.00 97.94 106 PHE A CA 1
ATOM 843 C C . PHE A 1 106 ? -12.131 -0.131 1.801 1.00 97.94 106 PHE A C 1
ATOM 845 O O . PHE A 1 106 ? -11.916 -0.786 0.776 1.00 97.94 106 PHE A O 1
ATOM 852 N N . PRO A 1 107 ? -12.086 1.217 1.793 1.00 98.56 107 PRO A N 1
ATOM 853 C CA . PRO A 1 107 ? -11.798 1.971 0.586 1.00 98.56 107 PRO A CA 1
ATOM 854 C C . PRO A 1 107 ? -10.475 1.589 -0.068 1.00 98.56 107 PRO A C 1
ATOM 856 O O . PRO A 1 107 ? -9.467 1.386 0.613 1.00 98.56 107 PRO A O 1
ATOM 859 N N . LEU A 1 108 ? -10.484 1.533 -1.396 1.00 98.69 108 LEU A N 1
ATOM 860 C CA . LEU A 1 108 ? -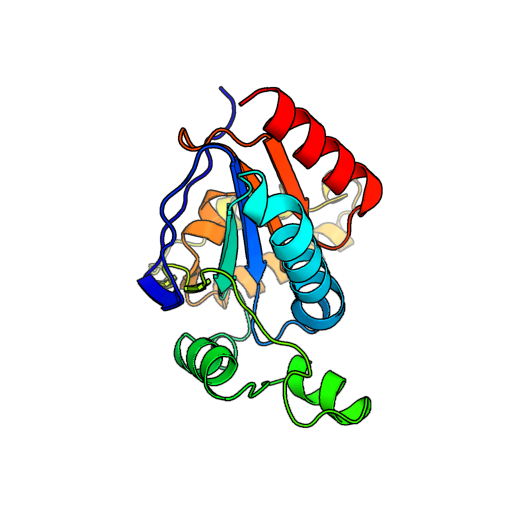9.331 1.135 -2.183 1.00 98.69 108 LEU A CA 1
ATOM 861 C C . LEU A 1 108 ? -9.247 1.953 -3.469 1.00 98.69 108 LEU A C 1
ATOM 863 O O . LEU A 1 108 ? -10.226 2.078 -4.210 1.00 98.69 108 LEU A O 1
ATOM 867 N N . GLY A 1 109 ? -8.058 2.479 -3.746 1.00 98.50 109 GLY A N 1
ATOM 868 C CA . GLY A 1 109 ? -7.741 3.138 -5.011 1.00 98.50 109 GLY A CA 1
ATOM 869 C C . GLY A 1 109 ? -6.446 2.633 -5.635 1.00 98.50 109 GLY A C 1
ATOM 870 O O . GLY A 1 109 ? -5.751 1.785 -5.076 1.00 98.50 109 GLY A O 1
ATOM 871 N N . PHE A 1 110 ? -6.125 3.178 -6.800 1.00 98.62 110 PHE A N 1
ATOM 872 C CA . PHE A 1 110 ? -4.868 2.987 -7.507 1.00 98.62 110 PHE A CA 1
ATOM 873 C C . PHE A 1 110 ? -4.011 4.244 -7.395 1.00 98.62 110 PHE A C 1
ATOM 875 O O . PHE A 1 110 ? -4.526 5.359 -7.523 1.00 98.62 110 PHE A O 1
ATOM 882 N N . ASP A 1 111 ? -2.715 4.077 -7.169 1.00 98.19 111 ASP A N 1
ATOM 883 C CA . ASP A 1 111 ? -1.738 5.159 -7.140 1.00 98.19 111 ASP A CA 1
ATOM 884 C C . ASP A 1 111 ? -1.737 5.928 -8.472 1.00 98.19 111 ASP A C 1
ATOM 886 O O . ASP A 1 111 ? -2.180 5.441 -9.516 1.00 98.19 111 ASP A O 1
ATOM 890 N N . ASP A 1 112 ? -1.268 7.167 -8.450 1.00 97.25 112 ASP A N 1
ATOM 891 C CA . ASP A 1 112 ? -1.104 7.944 -9.671 1.00 97.25 112 ASP A CA 1
ATOM 892 C C . ASP A 1 112 ? 0.248 7.621 -10.315 1.00 97.25 112 ASP A C 1
ATOM 894 O O . ASP A 1 112 ? 1.302 8.009 -9.802 1.00 97.25 112 ASP A O 1
ATOM 898 N N . LEU A 1 113 ? 0.225 6.873 -11.422 1.00 95.50 113 LEU A N 1
ATOM 899 C CA . LEU A 1 113 ? 1.428 6.466 -12.145 1.00 95.50 113 LEU A CA 1
ATOM 900 C C . LEU A 1 113 ? 1.777 7.482 -13.231 1.00 95.50 113 LEU A C 1
ATOM 902 O O . LEU A 1 113 ? 1.099 7.596 -14.252 1.00 95.50 113 LEU A O 1
ATOM 906 N N . GLN A 1 114 ? 2.898 8.169 -13.048 1.00 92.12 114 GLN A N 1
ATOM 907 C CA . GLN A 1 114 ? 3.409 9.151 -13.994 1.00 92.12 114 GLN A CA 1
ATOM 908 C C . GLN A 1 114 ? 4.519 8.530 -14.851 1.00 92.12 114 GLN A C 1
ATOM 910 O O . GLN A 1 114 ? 5.476 7.984 -14.298 1.00 92.12 114 GLN A O 1
ATOM 915 N N . PRO A 1 115 ? 4.455 8.604 -16.194 1.00 89.88 115 PRO A N 1
ATOM 916 C CA . PRO A 1 115 ? 5.530 8.110 -17.047 1.00 89.88 115 PRO A CA 1
ATOM 917 C C . PRO A 1 115 ? 6.869 8.754 -16.683 1.00 89.88 115 PRO A C 1
ATOM 919 O O . PRO A 1 115 ? 6.958 9.974 -16.504 1.00 89.88 115 PRO A O 1
ATOM 922 N N . MET A 1 116 ? 7.928 7.949 -16.602 1.00 83.94 116 MET A N 1
ATOM 923 C CA . MET A 1 116 ? 9.263 8.497 -16.380 1.00 83.94 116 MET A CA 1
ATOM 924 C C . MET A 1 116 ? 9.663 9.402 -17.551 1.00 83.94 116 MET A C 1
ATOM 926 O O . MET A 1 116 ? 9.569 9.027 -18.720 1.00 83.94 116 MET A O 1
ATOM 930 N N . LYS A 1 117 ? 10.123 10.619 -17.242 1.00 75.50 117 LYS A N 1
ATOM 931 C CA . LYS A 1 117 ? 10.631 11.546 -18.259 1.00 75.50 117 LYS A CA 1
ATOM 932 C C . LYS A 1 117 ? 12.007 11.089 -18.737 1.00 75.50 117 LYS A C 1
ATOM 934 O O . LYS A 1 117 ? 12.891 10.804 -17.927 1.00 75.50 117 LYS A O 1
ATOM 939 N N . SER A 1 118 ? 12.216 11.095 -20.051 1.00 64.00 118 SER A N 1
ATOM 940 C CA . SER A 1 118 ? 13.533 10.865 -20.651 1.00 64.00 118 SER A CA 1
ATOM 941 C C . SER A 1 118 ? 14.572 11.825 -20.058 1.00 64.00 118 SER A C 1
ATOM 943 O O . SER A 1 118 ? 14.358 13.036 -20.044 1.00 64.00 118 SER A O 1
ATOM 945 N N . GLY A 1 119 ? 15.693 11.285 -19.568 1.00 65.50 119 GLY A N 1
ATOM 946 C CA . GLY A 1 119 ? 16.776 12.062 -18.946 1.00 65.50 119 GLY A CA 1
ATOM 947 C C . GLY A 1 119 ? 16.655 12.280 -17.431 1.00 65.50 119 GLY A C 1
ATOM 948 O O . GLY A 1 119 ? 17.489 12.979 -16.867 1.00 65.50 119 GLY A O 1
ATOM 949 N N . ALA A 1 120 ? 15.662 11.683 -16.761 1.00 70.81 120 ALA A N 1
ATOM 950 C CA . ALA A 1 120 ? 15.495 11.788 -15.306 1.00 70.81 120 ALA A CA 1
ATOM 951 C C . ALA A 1 120 ? 16.534 10.996 -14.484 1.00 70.81 120 ALA A C 1
ATOM 953 O O . ALA A 1 120 ? 16.681 11.237 -13.289 1.00 70.81 120 ALA A O 1
ATOM 954 N N . ILE A 1 121 ? 17.244 10.049 -15.103 1.00 80.25 121 ILE A N 1
ATOM 955 C CA . ILE A 1 121 ? 18.172 9.146 -14.415 1.00 80.25 121 ILE A CA 1
ATOM 956 C C . ILE A 1 121 ? 19.596 9.633 -14.664 1.00 80.25 121 ILE A C 1
ATOM 958 O O . ILE A 1 121 ? 20.135 9.475 -15.760 1.00 80.25 121 ILE A O 1
ATOM 962 N N . THR A 1 122 ? 20.192 10.239 -13.642 1.00 84.50 122 THR A N 1
ATOM 963 C CA . THR A 1 122 ? 21.595 10.667 -13.623 1.00 84.50 122 THR A CA 1
ATOM 964 C C . THR A 1 122 ? 22.399 9.786 -12.667 1.00 84.50 122 THR A C 1
ATOM 966 O O . THR A 1 122 ? 21.824 9.117 -11.807 1.00 84.50 122 THR A O 1
ATOM 969 N N . ASP A 1 123 ? 23.730 9.806 -12.776 1.00 84.69 123 ASP A N 1
ATOM 970 C CA . ASP A 1 123 ? 24.595 9.097 -11.821 1.00 84.69 123 ASP A CA 1
ATOM 971 C C . ASP A 1 123 ? 24.365 9.585 -10.376 1.00 84.69 123 ASP A C 1
ATOM 973 O O . ASP A 1 123 ? 24.344 8.777 -9.456 1.00 84.69 123 ASP A O 1
ATOM 977 N N . GLU A 1 124 ? 24.056 10.873 -10.178 1.00 86.00 124 GLU A N 1
ATOM 978 C CA . GLU A 1 124 ? 23.701 11.424 -8.861 1.00 86.00 124 GLU A CA 1
ATOM 979 C C . GLU A 1 124 ? 22.421 10.791 -8.281 1.00 86.00 124 GLU A C 1
ATOM 981 O O . GLU A 1 124 ? 22.337 10.536 -7.081 1.00 86.00 124 GLU A O 1
ATOM 986 N N . VAL A 1 125 ? 21.415 10.516 -9.120 1.00 84.19 125 VAL A N 1
ATOM 987 C CA . VAL A 1 125 ? 20.176 9.843 -8.689 1.00 84.19 125 VAL A CA 1
ATOM 988 C C . VAL A 1 125 ? 20.454 8.391 -8.306 1.00 84.19 125 VAL A C 1
ATOM 990 O O . VAL A 1 125 ? 19.939 7.917 -7.293 1.00 84.19 125 VAL A O 1
ATOM 993 N N . ILE A 1 126 ? 21.288 7.697 -9.087 1.00 87.31 126 ILE A N 1
ATOM 994 C CA . ILE A 1 126 ? 21.697 6.317 -8.795 1.00 87.31 126 ILE A CA 1
ATOM 995 C C . ILE A 1 126 ? 22.448 6.270 -7.461 1.00 87.31 126 ILE A C 1
ATOM 997 O O . ILE A 1 126 ? 22.134 5.437 -6.613 1.00 87.31 126 ILE A O 1
ATOM 1001 N N . GLU A 1 127 ? 23.393 7.185 -7.246 1.00 88.50 127 GLU A N 1
ATOM 1002 C CA . GLU A 1 127 ? 24.200 7.232 -6.028 1.00 88.50 127 GLU A CA 1
ATOM 1003 C C . GLU A 1 127 ? 23.347 7.527 -4.789 1.00 88.50 127 GLU A C 1
ATOM 1005 O O . GLU A 1 127 ? 23.424 6.781 -3.813 1.00 88.50 127 GLU A O 1
ATOM 1010 N N . LYS A 1 128 ? 22.428 8.500 -4.863 1.00 86.12 128 LYS A N 1
ATOM 1011 C CA . LYS A 1 128 ? 21.467 8.771 -3.778 1.00 86.12 128 LYS A CA 1
ATOM 1012 C C . LYS A 1 128 ? 20.601 7.559 -3.443 1.00 86.12 128 LYS A C 1
ATOM 1014 O O . LYS A 1 128 ? 20.363 7.274 -2.270 1.00 86.12 128 LYS A O 1
ATOM 1019 N N . MET A 1 129 ? 20.116 6.837 -4.456 1.00 84.44 129 MET A N 1
ATOM 1020 C CA . MET A 1 129 ? 19.299 5.647 -4.224 1.00 84.44 129 MET A CA 1
ATOM 1021 C C . MET A 1 129 ? 20.113 4.524 -3.579 1.00 84.44 129 MET A C 1
ATOM 1023 O O . MET A 1 129 ? 19.638 3.917 -2.622 1.00 84.44 129 MET A O 1
ATOM 1027 N N . CYS A 1 130 ? 21.350 4.298 -4.020 1.00 86.75 130 CYS A N 1
ATOM 1028 C CA . CYS A 1 130 ? 22.267 3.372 -3.362 1.00 86.75 130 CYS A CA 1
ATOM 1029 C C . CYS A 1 130 ? 22.506 3.738 -1.887 1.00 86.75 130 CYS A C 1
ATOM 1031 O O . CYS A 1 130 ? 22.389 2.878 -1.021 1.00 86.75 130 CYS A O 1
ATOM 1033 N N . GLU A 1 131 ? 22.780 5.010 -1.584 1.00 87.44 131 GLU A N 1
ATOM 1034 C CA . GLU A 1 131 ? 23.017 5.496 -0.215 1.00 87.44 131 GLU A CA 1
ATOM 1035 C C . GLU A 1 131 ? 21.809 5.321 0.716 1.00 87.44 131 GLU A C 1
ATOM 1037 O O . GLU A 1 131 ? 21.976 5.194 1.930 1.00 87.44 131 GLU A O 1
ATOM 1042 N N . SER A 1 132 ? 20.598 5.286 0.154 1.00 81.94 132 SER A N 1
ATOM 1043 C CA . SER A 1 132 ? 19.359 5.044 0.899 1.00 81.94 132 SER A CA 1
ATOM 1044 C C . SER A 1 132 ? 19.141 3.579 1.296 1.00 81.94 132 SER A C 1
ATOM 1046 O O . SER A 1 132 ? 18.313 3.299 2.174 1.00 81.94 132 SER A O 1
ATOM 1048 N N . LEU A 1 133 ? 19.859 2.640 0.663 1.00 81.75 133 LEU A N 1
ATOM 1049 C CA . LEU A 1 133 ? 19.704 1.215 0.931 1.00 81.75 133 LEU A CA 1
ATOM 1050 C C . LEU A 1 133 ? 20.270 0.867 2.317 1.00 81.75 133 LEU A C 1
ATOM 1052 O O . LEU A 1 133 ? 21.324 1.383 2.706 1.00 81.75 133 LEU A O 1
ATOM 1056 N N . PRO A 1 134 ? 19.610 -0.037 3.065 1.00 78.38 134 PRO A N 1
ATOM 1057 C CA . PRO A 1 134 ? 20.160 -0.560 4.309 1.00 78.38 134 PRO A CA 1
ATOM 1058 C C . PRO A 1 134 ? 21.580 -1.096 4.106 1.00 78.38 134 PRO A C 1
ATOM 1060 O O . PRO A 1 134 ? 21.880 -1.722 3.092 1.00 78.38 134 PRO A O 1
ATOM 1063 N N . ASP A 1 135 ? 22.457 -0.820 5.069 1.00 85.19 135 ASP A N 1
ATOM 1064 C CA . ASP A 1 135 ? 23.832 -1.327 5.126 1.00 85.19 135 ASP A CA 1
ATOM 1065 C C . ASP A 1 135 ? 24.755 -0.955 3.950 1.00 85.19 135 ASP A C 1
ATOM 1067 O O . ASP A 1 135 ? 25.921 -1.348 3.955 1.00 85.19 135 ASP A O 1
ATOM 1071 N N . TYR A 1 136 ? 24.326 -0.115 2.997 1.00 87.50 136 TYR A N 1
ATOM 1072 C CA . TYR A 1 136 ? 25.168 0.308 1.867 1.00 87.50 136 TYR A CA 1
ATOM 1073 C C . TYR A 1 136 ? 26.496 0.936 2.320 1.00 87.50 136 TYR A C 1
ATOM 1075 O O . TYR A 1 136 ? 27.564 0.666 1.765 1.00 87.50 136 TYR A O 1
ATOM 1083 N N . GLY A 1 137 ? 26.459 1.716 3.406 1.00 87.88 137 GLY A N 1
ATOM 1084 C CA . GLY A 1 137 ? 27.649 2.298 4.028 1.00 87.88 137 GLY A CA 1
ATOM 1085 C C . GLY A 1 137 ? 28.644 1.268 4.586 1.00 87.88 137 GLY A C 1
ATOM 1086 O O . GLY A 1 137 ? 29.828 1.580 4.703 1.00 87.88 137 GLY A O 1
ATOM 1087 N N . GLN A 1 138 ? 28.197 0.047 4.882 1.00 92.25 138 GLN A N 1
ATOM 1088 C CA . GLN A 1 138 ? 29.014 -1.044 5.427 1.00 92.25 138 GLN A CA 1
ATOM 1089 C C . GLN A 1 138 ? 29.579 -1.969 4.331 1.00 92.25 138 GLN A C 1
ATOM 1091 O O . GLN A 1 138 ? 30.503 -2.734 4.598 1.00 92.25 138 GLN A O 1
ATOM 1096 N N . MET A 1 139 ? 29.070 -1.873 3.097 1.00 92.88 139 MET A N 1
ATOM 1097 C CA . MET A 1 139 ? 29.491 -2.702 1.962 1.00 92.88 139 MET A CA 1
ATOM 1098 C C . MET A 1 139 ? 30.899 -2.356 1.456 1.00 92.88 139 MET A C 1
ATOM 1100 O O . MET A 1 139 ? 31.300 -1.185 1.421 1.00 92.88 139 MET A O 1
ATOM 1104 N N . ASN A 1 140 ? 31.629 -3.369 0.984 1.00 94.38 140 ASN A N 1
ATOM 1105 C CA . ASN A 1 140 ? 32.931 -3.230 0.331 1.00 94.38 140 ASN A CA 1
ATOM 1106 C C . ASN A 1 140 ? 32.808 -2.740 -1.129 1.00 94.38 140 ASN A C 1
ATOM 1108 O O . ASN A 1 140 ? 31.721 -2.649 -1.694 1.00 94.38 140 ASN A O 1
ATOM 1112 N N . PHE A 1 141 ? 33.937 -2.421 -1.770 1.00 91.88 141 PHE A N 1
ATOM 1113 C CA . PHE A 1 141 ? 33.948 -1.861 -3.130 1.00 91.88 141 PHE A CA 1
ATOM 1114 C C . PHE A 1 141 ? 33.247 -2.749 -4.175 1.00 91.88 141 PHE A C 1
ATOM 1116 O O . PHE A 1 141 ? 32.523 -2.239 -5.030 1.00 91.88 141 PHE A O 1
ATOM 1123 N N . THR A 1 142 ? 33.447 -4.068 -4.115 1.00 92.56 142 THR A N 1
ATOM 1124 C CA . THR A 1 142 ? 32.849 -5.013 -5.069 1.00 92.56 142 THR A CA 1
ATOM 1125 C C . THR A 1 142 ? 31.335 -5.083 -4.893 1.00 92.56 142 THR A C 1
ATOM 1127 O O . THR A 1 142 ? 30.603 -5.030 -5.880 1.00 92.56 142 THR A O 1
ATOM 1130 N N . GLU A 1 143 ? 30.868 -5.141 -3.646 1.00 92.12 143 GLU A N 1
ATOM 1131 C CA . GLU A 1 143 ? 29.443 -5.129 -3.296 1.00 92.12 143 GLU A CA 1
ATOM 1132 C C . GLU A 1 143 ? 28.774 -3.829 -3.744 1.00 92.12 143 GLU A C 1
ATOM 1134 O O . GLU A 1 143 ? 27.767 -3.869 -4.446 1.00 92.12 143 GLU A O 1
ATOM 1139 N N . ARG A 1 144 ? 29.381 -2.674 -3.443 1.00 92.06 144 ARG A N 1
ATOM 1140 C CA . ARG A 1 144 ? 28.857 -1.369 -3.876 1.00 92.06 144 ARG A CA 1
ATOM 1141 C C . ARG A 1 144 ? 28.763 -1.265 -5.392 1.00 92.06 144 ARG A C 1
ATOM 1143 O O . ARG A 1 144 ? 27.771 -0.761 -5.906 1.00 92.06 144 ARG A O 1
ATOM 1150 N N . LYS A 1 145 ? 29.761 -1.772 -6.124 1.00 91.81 145 LYS A N 1
ATOM 1151 C CA . LYS A 1 145 ? 29.735 -1.785 -7.593 1.00 91.81 145 LYS A CA 1
ATOM 1152 C C . LYS A 1 145 ? 28.599 -2.656 -8.139 1.00 91.81 145 LYS A C 1
ATOM 1154 O O . LYS A 1 145 ? 27.975 -2.276 -9.127 1.00 91.81 145 LYS A O 1
ATOM 1159 N N . LEU A 1 146 ? 28.332 -3.802 -7.509 1.00 90.50 146 LEU A N 1
ATOM 1160 C CA . LEU A 1 146 ? 27.216 -4.675 -7.874 1.00 90.50 146 LEU A CA 1
ATOM 1161 C C . LEU A 1 146 ? 25.868 -3.992 -7.607 1.00 90.50 146 LEU A C 1
ATOM 1163 O O . LEU A 1 146 ? 25.054 -3.892 -8.522 1.00 90.50 146 LEU A O 1
ATOM 1167 N N . VAL A 1 147 ? 25.672 -3.463 -6.396 1.00 89.50 147 VAL A N 1
ATOM 1168 C CA . VAL A 1 147 ? 24.449 -2.746 -6.001 1.00 89.50 147 VAL A CA 1
ATOM 1169 C C . VAL A 1 147 ? 24.204 -1.543 -6.906 1.00 89.50 147 VAL A C 1
ATOM 1171 O O . VAL A 1 147 ? 23.101 -1.375 -7.415 1.00 89.50 147 VAL A O 1
ATOM 1174 N N . HIS A 1 148 ? 25.238 -0.755 -7.204 1.00 92.12 148 HIS A N 1
ATOM 1175 C CA . HIS A 1 148 ? 25.132 0.357 -8.145 1.00 92.12 148 HIS A CA 1
ATOM 1176 C C . HIS A 1 148 ? 24.683 -0.108 -9.538 1.00 92.12 148 HIS A C 1
ATOM 1178 O O . HIS A 1 148 ? 23.893 0.571 -10.194 1.00 92.12 148 HIS A O 1
ATOM 1184 N N . GLY A 1 149 ? 25.176 -1.255 -10.017 1.00 89.25 149 GLY A N 1
ATOM 1185 C CA . GLY A 1 149 ? 24.720 -1.852 -11.272 1.00 89.25 149 GLY A CA 1
ATOM 1186 C C . GLY A 1 149 ? 23.231 -2.204 -11.242 1.00 89.25 149 GLY A C 1
ATOM 1187 O O . GLY A 1 149 ? 22.502 -1.829 -12.157 1.00 89.25 149 GLY A O 1
ATOM 1188 N N . GLN A 1 150 ? 22.778 -2.843 -10.163 1.00 87.62 150 GLN A N 1
ATOM 1189 C CA . GLN A 1 150 ? 21.380 -3.242 -9.972 1.00 87.62 150 GLN A CA 1
ATOM 1190 C C . GLN A 1 150 ? 20.441 -2.039 -9.846 1.00 87.62 150 GLN A C 1
ATOM 1192 O O . GLN A 1 150 ? 19.409 -2.001 -10.505 1.00 87.62 150 GLN A O 1
ATOM 1197 N N . VAL A 1 151 ? 20.812 -1.025 -9.058 1.00 87.44 151 VAL A N 1
ATOM 1198 C CA . VAL A 1 151 ? 20.034 0.217 -8.921 1.00 87.44 151 VAL A CA 1
ATOM 1199 C C . VAL A 1 151 ? 19.952 0.947 -10.258 1.00 87.44 151 VAL A C 1
ATOM 1201 O O . VAL A 1 151 ? 18.880 1.411 -10.642 1.00 87.44 151 VAL A O 1
ATOM 1204 N N . LYS A 1 152 ? 21.061 1.016 -11.005 1.00 88.31 152 LYS A N 1
ATOM 1205 C CA . LYS A 1 152 ? 21.069 1.602 -12.347 1.00 88.31 152 LYS A CA 1
ATOM 1206 C C . LYS A 1 152 ? 20.124 0.860 -13.288 1.00 88.31 152 LYS A C 1
ATOM 1208 O O . LYS A 1 152 ? 19.355 1.505 -13.991 1.00 88.31 152 LYS A O 1
ATOM 1213 N N . GLU A 1 153 ? 20.184 -0.466 -13.317 1.00 84.81 153 GLU A N 1
ATOM 1214 C CA . GLU A 1 153 ? 19.313 -1.286 -14.159 1.00 84.81 153 GLU A CA 1
ATOM 1215 C C . GLU A 1 153 ? 17.839 -1.138 -13.766 1.00 84.81 153 GLU A C 1
ATOM 1217 O O . GLU A 1 153 ? 16.999 -0.905 -14.633 1.00 84.81 153 GLU A O 1
ATOM 1222 N N . TYR A 1 154 ? 17.537 -1.174 -12.466 1.00 83.00 154 TYR A N 1
ATOM 1223 C CA . TYR A 1 154 ? 16.203 -0.909 -11.931 1.00 83.00 154 TYR A CA 1
ATOM 1224 C C . TYR A 1 154 ? 15.673 0.451 -12.397 1.00 83.00 154 TYR A C 1
ATOM 1226 O O . TYR A 1 154 ? 14.596 0.523 -12.983 1.00 83.00 154 TYR A O 1
ATOM 1234 N N . LEU A 1 155 ? 16.450 1.524 -12.213 1.00 83.00 155 LEU A N 1
ATOM 1235 C CA . LEU A 1 155 ? 16.044 2.867 -12.621 1.00 83.00 155 LEU A CA 1
ATOM 1236 C C . LEU A 1 155 ? 15.849 2.958 -14.137 1.00 83.00 155 LEU A C 1
ATOM 1238 O O . LEU A 1 155 ? 14.849 3.511 -14.577 1.00 83.00 155 LEU A O 1
ATOM 1242 N N . LEU A 1 156 ? 16.754 2.391 -14.942 1.00 83.00 156 LEU A N 1
ATOM 1243 C CA . LEU A 1 156 ? 16.642 2.408 -16.408 1.00 83.00 156 LEU A CA 1
ATOM 1244 C C . LEU A 1 156 ? 15.419 1.641 -16.927 1.00 83.00 156 LEU A C 1
ATOM 1246 O O . LEU A 1 156 ? 14.872 2.007 -17.967 1.00 83.00 156 LEU A O 1
ATOM 1250 N N . ASN A 1 157 ? 14.989 0.604 -16.209 1.00 79.81 157 ASN A N 1
ATOM 1251 C CA . ASN A 1 157 ? 13.801 -0.180 -16.536 1.00 79.81 157 ASN A CA 1
ATOM 1252 C C . ASN A 1 157 ? 12.513 0.381 -15.909 1.00 79.81 157 ASN A C 1
ATOM 1254 O O . ASN A 1 157 ? 11.418 -0.070 -16.262 1.00 79.81 157 ASN A O 1
ATOM 1258 N N . LYS A 1 158 ? 12.615 1.369 -15.009 1.00 84.06 158 LYS A N 1
ATOM 1259 C CA . LYS A 1 158 ? 11.470 2.010 -14.358 1.00 84.06 158 LYS A CA 1
ATOM 1260 C C . LYS A 1 158 ? 10.665 2.788 -15.406 1.00 84.06 158 LYS A C 1
ATOM 1262 O O . LYS A 1 158 ? 11.099 3.806 -15.940 1.00 84.06 158 LYS A O 1
ATOM 1267 N N . LYS A 1 159 ? 9.473 2.280 -15.732 1.00 85.69 159 LYS A N 1
ATOM 1268 C CA . LYS A 1 159 ? 8.578 2.872 -16.748 1.00 85.69 159 LYS A CA 1
ATOM 1269 C C . LYS A 1 159 ? 7.748 4.016 -16.179 1.00 85.69 159 LYS A C 1
ATOM 1271 O O . LYS A 1 159 ? 7.467 4.994 -16.874 1.00 85.69 159 LYS A O 1
ATOM 1276 N N . PHE A 1 160 ? 7.379 3.894 -14.909 1.00 90.31 160 PHE A N 1
ATOM 1277 C CA . PHE A 1 160 ? 6.493 4.820 -14.220 1.00 90.31 160 PHE A CA 1
ATOM 1278 C C . PHE A 1 160 ? 7.047 5.178 -12.844 1.00 90.31 160 PHE A C 1
ATOM 1280 O O . PHE A 1 160 ? 7.652 4.345 -12.168 1.00 90.31 160 PHE A O 1
ATOM 1287 N N . SER A 1 161 ? 6.814 6.419 -12.437 1.00 90.12 161 SER A N 1
ATOM 1288 C CA . SER A 1 161 ? 6.919 6.881 -11.060 1.00 90.12 161 SER A CA 1
ATOM 1289 C C . SER A 1 161 ? 5.545 6.763 -10.414 1.00 90.12 161 SER A C 1
ATOM 1291 O O . SER A 1 161 ? 4.567 7.298 -10.934 1.00 90.12 161 SER A O 1
ATOM 1293 N N . ALA A 1 162 ? 5.474 6.028 -9.313 1.00 94.31 162 ALA A N 1
ATOM 1294 C CA . ALA A 1 162 ? 4.257 5.863 -8.539 1.00 94.31 162 ALA A CA 1
ATOM 1295 C C . ALA A 1 162 ? 4.192 6.995 -7.516 1.00 94.31 162 ALA A C 1
ATOM 1297 O O . ALA A 1 162 ? 5.018 7.054 -6.610 1.00 94.31 162 ALA A O 1
ATOM 1298 N N . THR A 1 163 ? 3.282 7.948 -7.703 1.00 95.00 163 THR A N 1
ATOM 1299 C CA . THR A 1 163 ? 3.408 9.264 -7.066 1.00 95.00 163 THR A CA 1
ATOM 1300 C C . THR A 1 163 ? 3.310 9.190 -5.543 1.00 95.00 163 THR A C 1
ATOM 1302 O O . THR A 1 163 ? 4.161 9.763 -4.859 1.00 95.00 163 THR A O 1
ATOM 1305 N N . THR A 1 164 ? 2.323 8.479 -4.988 1.00 96.06 164 THR A N 1
ATOM 1306 C CA . THR A 1 164 ? 2.223 8.280 -3.533 1.00 96.06 164 THR A CA 1
ATOM 1307 C C . THR A 1 164 ? 3.388 7.438 -3.029 1.00 96.06 164 THR A C 1
ATOM 1309 O O . THR A 1 164 ? 4.004 7.788 -2.023 1.00 96.06 164 THR A O 1
ATOM 1312 N N . PHE A 1 165 ? 3.722 6.350 -3.720 1.00 95.12 165 PHE A N 1
ATOM 1313 C CA . PHE A 1 165 ? 4.808 5.466 -3.304 1.00 95.12 165 PHE A CA 1
ATOM 1314 C C . PHE A 1 165 ? 6.166 6.186 -3.226 1.00 95.12 165 PHE A C 1
ATOM 1316 O O . PHE A 1 165 ? 6.830 6.163 -2.188 1.00 95.12 165 PHE A O 1
ATOM 1323 N N . ASP A 1 166 ? 6.542 6.879 -4.300 1.00 90.75 166 ASP A N 1
ATOM 1324 C CA . ASP A 1 166 ? 7.832 7.549 -4.441 1.00 90.75 166 ASP A CA 1
ATOM 1325 C C . ASP A 1 166 ? 7.920 8.792 -3.534 1.00 90.75 166 ASP A C 1
ATOM 1327 O O . ASP A 1 166 ? 8.919 8.977 -2.846 1.00 90.75 166 ASP A O 1
ATOM 1331 N N . THR A 1 167 ? 6.870 9.625 -3.461 1.00 91.81 167 THR A N 1
ATOM 1332 C CA . THR A 1 167 ? 6.894 10.880 -2.669 1.00 91.81 167 THR A CA 1
ATOM 1333 C C . THR A 1 167 ? 7.004 10.633 -1.162 1.00 91.81 167 THR A C 1
ATOM 1335 O O . THR A 1 167 ? 7.489 11.491 -0.422 1.00 91.81 167 THR A O 1
ATOM 1338 N N . ASN A 1 168 ? 6.547 9.469 -0.693 1.00 93.25 168 ASN A N 1
ATOM 1339 C CA . ASN A 1 168 ? 6.627 9.084 0.715 1.00 93.25 168 ASN A CA 1
ATOM 1340 C C . ASN A 1 168 ? 7.817 8.166 1.022 1.00 93.25 168 ASN A C 1
ATOM 1342 O O . ASN A 1 168 ? 7.876 7.621 2.129 1.00 93.25 168 ASN A O 1
ATOM 1346 N N . ASP A 1 169 ? 8.755 7.990 0.087 1.00 90.06 169 ASP A N 1
ATOM 1347 C CA . ASP A 1 169 ? 9.952 7.158 0.249 1.00 90.06 169 ASP A CA 1
ATOM 1348 C C . ASP A 1 169 ? 9.616 5.725 0.716 1.00 90.06 169 ASP A C 1
ATOM 1350 O O . ASP A 1 169 ? 10.235 5.189 1.646 1.00 90.06 169 ASP A O 1
ATOM 1354 N N . LEU A 1 170 ? 8.568 5.123 0.136 1.00 92.19 170 LEU A N 1
ATOM 1355 C CA . LEU A 1 170 ? 8.193 3.743 0.445 1.00 92.19 170 LEU A CA 1
ATOM 1356 C C . LEU A 1 170 ? 9.215 2.775 -0.161 1.00 92.19 170 LEU A C 1
ATOM 1358 O O . LEU A 1 170 ? 9.779 3.014 -1.226 1.00 92.19 170 LEU A O 1
ATOM 1362 N N . ARG A 1 171 ? 9.493 1.682 0.557 1.00 87.69 171 ARG A N 1
ATOM 1363 C CA . ARG A 1 171 ? 10.612 0.773 0.241 1.00 87.69 171 ARG A CA 1
ATOM 1364 C C . ARG A 1 171 ? 10.190 -0.533 -0.424 1.00 87.69 171 ARG A C 1
ATOM 1366 O O . ARG A 1 171 ? 11.048 -1.295 -0.850 1.00 87.69 171 ARG A O 1
ATOM 1373 N N . GLY A 1 172 ? 8.891 -0.796 -0.489 1.00 92.38 172 GLY A N 1
ATOM 1374 C CA . GLY A 1 172 ? 8.326 -1.995 -1.093 1.00 92.38 172 GLY A CA 1
ATOM 1375 C C . GLY A 1 172 ? 6.874 -2.178 -0.678 1.00 92.38 172 GLY A C 1
ATOM 1376 O O . GLY A 1 172 ? 6.276 -1.294 -0.066 1.00 92.38 172 GLY A O 1
ATOM 1377 N N . THR A 1 173 ? 6.309 -3.341 -0.988 1.00 96.00 173 THR A N 1
ATOM 1378 C CA . THR A 1 173 ? 4.971 -3.731 -0.536 1.00 96.00 173 THR A CA 1
ATOM 1379 C C . THR A 1 173 ? 5.017 -5.027 0.293 1.00 96.00 173 THR A C 1
ATOM 1381 O O . THR A 1 173 ? 5.841 -5.898 0.012 1.00 96.00 173 THR A O 1
ATOM 1384 N N . PRO A 1 174 ? 4.167 -5.180 1.327 1.00 97.69 174 PRO A N 1
ATOM 1385 C CA . PRO A 1 174 ? 3.231 -4.179 1.841 1.00 97.69 174 PRO A CA 1
ATOM 1386 C C . PRO A 1 174 ? 3.956 -3.034 2.566 1.00 97.69 174 PRO A C 1
ATOM 1388 O O . PRO A 1 174 ? 4.914 -3.259 3.305 1.00 97.69 174 PRO A O 1
ATOM 1391 N N . SER A 1 175 ? 3.474 -1.808 2.386 1.00 97.50 175 SER A N 1
ATOM 1392 C CA . SER A 1 175 ? 3.898 -0.642 3.166 1.00 97.50 175 SER A CA 1
ATOM 1393 C C . SER A 1 175 ? 2.702 -0.027 3.872 1.00 97.50 175 SER A C 1
ATOM 1395 O O . SER A 1 175 ? 1.596 -0.025 3.342 1.00 97.50 175 SER A O 1
ATOM 1397 N N . TRP A 1 176 ? 2.928 0.515 5.060 1.00 98.00 176 TRP A N 1
ATOM 1398 C CA . TRP A 1 176 ? 1.867 0.995 5.932 1.00 98.00 176 TRP A CA 1
ATOM 1399 C C . TRP A 1 176 ? 2.134 2.412 6.397 1.00 98.00 176 TRP A C 1
ATOM 1401 O O . TRP A 1 176 ? 3.276 2.758 6.714 1.00 98.00 176 TRP A O 1
ATOM 1411 N N . ILE A 1 177 ? 1.076 3.216 6.463 1.00 97.75 177 ILE A N 1
ATOM 1412 C CA . ILE A 1 177 ? 1.137 4.597 6.931 1.00 97.75 177 ILE A CA 1
ATOM 1413 C C . ILE A 1 177 ? -0.044 4.862 7.864 1.00 97.75 177 ILE A C 1
ATOM 1415 O O . ILE A 1 177 ? -1.194 4.722 7.456 1.00 97.75 177 ILE A O 1
ATOM 1419 N N . LEU A 1 178 ? 0.244 5.281 9.097 1.00 97.88 178 LEU A N 1
ATOM 1420 C CA . LEU A 1 178 ? -0.735 5.738 10.086 1.00 97.88 178 LEU A CA 1
ATOM 1421 C C . LEU A 1 178 ? -0.652 7.264 10.205 1.00 97.88 178 LEU A C 1
ATOM 1423 O O . LEU A 1 178 ? 0.426 7.785 10.503 1.00 97.88 178 LEU A O 1
ATOM 1427 N N . TYR A 1 179 ? -1.751 7.978 9.957 1.00 97.81 179 TYR A N 1
ATOM 1428 C CA . TYR A 1 179 ? -1.759 9.444 9.853 1.00 97.81 179 TYR A CA 1
ATOM 1429 C C . TYR A 1 179 ? -3.124 10.075 10.182 1.00 97.81 179 TYR A C 1
ATOM 1431 O O . TYR A 1 179 ? -4.153 9.408 10.084 1.00 97.81 179 TYR A O 1
ATOM 1439 N N . ASP A 1 180 ? -3.148 11.358 10.554 1.00 96.94 180 ASP A N 1
ATOM 1440 C CA . ASP A 1 180 ? -4.389 12.130 10.782 1.00 96.94 180 ASP A CA 1
ATOM 1441 C C . ASP A 1 180 ? -4.890 12.884 9.538 1.00 96.94 180 ASP A C 1
ATOM 1443 O O . ASP A 1 180 ? -4.275 12.865 8.470 1.00 96.94 180 ASP A O 1
ATOM 1447 N N . LYS A 1 181 ? -6.020 13.585 9.679 1.00 96.38 181 LYS A N 1
ATOM 1448 C CA . LYS A 1 181 ? -6.627 14.406 8.621 1.00 96.38 181 LYS A CA 1
ATOM 1449 C C . LYS A 1 181 ? -5.749 15.566 8.142 1.00 96.38 181 LYS A C 1
ATOM 1451 O O . LYS A 1 181 ? -5.933 16.041 7.024 1.00 96.38 181 LYS A O 1
ATOM 1456 N N . GLU A 1 182 ? -4.793 16.026 8.949 1.00 95.81 182 GLU A N 1
ATOM 1457 C CA . GLU A 1 182 ? -3.799 17.034 8.568 1.00 95.81 182 GLU A CA 1
ATOM 1458 C C . GLU A 1 182 ? -2.578 16.432 7.845 1.00 95.81 182 GLU A C 1
ATOM 1460 O O . GLU A 1 182 ? -1.623 17.166 7.523 1.00 95.81 182 GLU A O 1
ATOM 1465 N N . CYS A 1 183 ? -2.623 15.123 7.573 1.00 95.94 183 CYS A N 1
ATOM 1466 C CA . CYS A 1 183 ? -1.572 14.302 6.987 1.00 95.94 183 CYS A CA 1
ATOM 1467 C C . CYS A 1 183 ? -0.294 14.236 7.836 1.00 95.94 183 CYS A C 1
ATOM 1469 O O . CYS A 1 183 ? 0.800 14.038 7.302 1.00 95.94 183 CYS A O 1
ATOM 1471 N N . GLN A 1 184 ? -0.385 14.413 9.153 1.00 96.44 184 GLN A N 1
ATOM 1472 C CA . GLN A 1 184 ? 0.741 14.160 10.043 1.00 96.44 184 GLN A CA 1
ATOM 1473 C C . GLN A 1 184 ? 0.900 12.649 10.238 1.00 96.44 184 GLN A C 1
ATOM 1475 O O . GLN A 1 184 ? -0.025 11.953 10.642 1.00 96.44 184 GLN A O 1
ATOM 1480 N N . ILE A 1 185 ? 2.097 12.141 9.943 1.00 96.62 185 ILE A N 1
ATOM 1481 C CA . ILE A 1 185 ? 2.434 10.721 10.080 1.00 96.62 185 ILE A CA 1
ATOM 1482 C C . ILE A 1 185 ? 2.734 10.407 11.551 1.00 96.62 185 ILE A C 1
ATOM 1484 O O . ILE A 1 185 ? 3.582 11.066 12.160 1.00 96.62 185 ILE A O 1
ATOM 1488 N N . TYR A 1 186 ? 2.082 9.375 12.086 1.00 95.31 186 TYR A N 1
ATOM 1489 C CA . TYR A 1 186 ? 2.354 8.766 13.394 1.00 95.31 186 TYR A CA 1
ATOM 1490 C C . TYR A 1 186 ? 3.185 7.485 13.287 1.00 95.31 186 TYR A C 1
ATOM 1492 O O . TYR A 1 186 ? 3.949 7.172 14.196 1.00 95.31 186 TYR A O 1
ATOM 1500 N N . GLY A 1 187 ? 3.070 6.765 12.168 1.00 94.75 187 GLY A N 1
ATOM 1501 C CA . GLY A 1 187 ? 3.840 5.554 11.897 1.00 94.75 187 GLY A CA 1
ATOM 1502 C C . GLY A 1 187 ? 3.984 5.295 10.400 1.00 94.75 187 GLY A C 1
ATOM 1503 O O . GLY A 1 187 ? 3.053 5.542 9.636 1.00 94.75 187 GLY A O 1
ATOM 1504 N N . LYS A 1 188 ? 5.158 4.805 9.987 1.00 95.06 188 LYS A N 1
ATOM 1505 C CA . LYS A 1 188 ? 5.452 4.361 8.618 1.00 95.06 188 LYS A CA 1
ATOM 1506 C C . LYS A 1 188 ? 6.359 3.136 8.676 1.00 95.06 188 LYS A C 1
ATOM 1508 O O . LYS A 1 188 ? 7.454 3.239 9.224 1.00 95.06 188 LYS A O 1
ATOM 1513 N N . TRP A 1 189 ? 5.924 2.006 8.122 1.00 94.50 189 TRP A N 1
ATOM 1514 C CA . TRP A 1 189 ? 6.713 0.768 8.126 1.00 94.50 189 TRP A CA 1
ATOM 1515 C C . TRP A 1 189 ? 6.537 -0.046 6.842 1.00 94.50 189 TRP A C 1
ATOM 1517 O O . 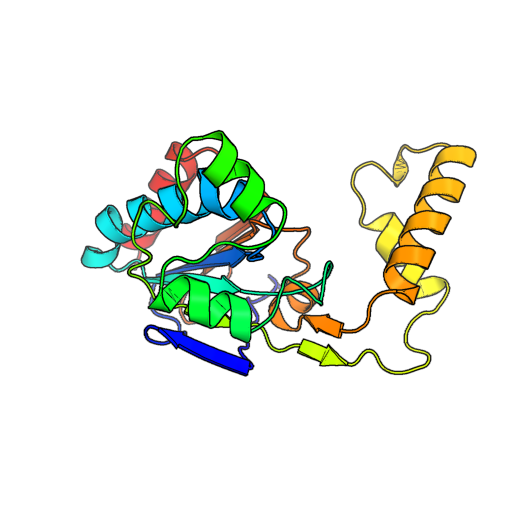TRP A 1 189 ? 5.616 0.171 6.052 1.00 94.50 189 TRP A O 1
ATOM 1527 N N . PHE A 1 190 ? 7.472 -0.964 6.614 1.00 93.56 190 PHE A N 1
ATOM 1528 C CA . PHE A 1 190 ? 7.496 -1.873 5.472 1.00 93.56 190 PHE A CA 1
ATOM 1529 C C . PHE A 1 190 ? 7.471 -3.318 5.972 1.00 93.56 190 PHE A C 1
ATOM 1531 O O . PHE A 1 190 ? 8.170 -3.656 6.924 1.00 93.56 190 PHE A O 1
ATOM 1538 N N . GLY A 1 191 ? 6.687 -4.166 5.310 1.00 91.06 191 GLY A N 1
ATOM 1539 C CA . GLY A 1 191 ? 6.562 -5.576 5.642 1.00 91.06 191 GLY A CA 1
ATOM 1540 C C . GLY A 1 191 ? 5.734 -5.815 6.902 1.00 91.06 191 GLY A C 1
ATOM 1541 O O . GLY A 1 191 ? 4.675 -5.212 7.100 1.00 91.06 191 GLY A O 1
ATOM 1542 N N . HIS A 1 192 ? 6.205 -6.755 7.719 1.00 85.75 192 HIS A N 1
ATOM 1543 C CA . HIS A 1 192 ? 5.551 -7.152 8.956 1.00 85.75 192 HIS A CA 1
ATOM 1544 C C . HIS A 1 192 ? 6.129 -6.385 10.142 1.00 85.75 192 HIS A C 1
ATOM 1546 O O . HIS A 1 192 ? 7.341 -6.256 10.283 1.00 85.75 192 HIS A O 1
ATOM 1552 N N . GLU A 1 193 ? 5.235 -5.945 11.011 1.00 86.38 193 GLU A N 1
ATOM 1553 C CA . GLU A 1 193 ? 5.537 -5.356 12.307 1.00 86.38 193 GLU A CA 1
ATOM 1554 C C . GLU A 1 193 ? 4.639 -6.023 13.350 1.00 86.38 193 GLU A C 1
ATOM 1556 O O . GLU A 1 193 ? 3.630 -6.650 13.016 1.00 86.38 193 GLU A O 1
ATOM 1561 N N . SER A 1 194 ? 5.003 -5.898 14.622 1.00 91.88 194 SER A N 1
ATOM 1562 C CA . SER A 1 194 ? 4.247 -6.492 15.727 1.00 91.88 194 SER A CA 1
ATOM 1563 C C . SER A 1 194 ? 2.798 -5.990 15.748 1.00 91.88 194 SER A C 1
ATOM 1565 O O . SER A 1 194 ? 2.533 -4.824 16.048 1.00 91.88 194 SER A O 1
ATOM 1567 N N . HIS A 1 195 ? 1.840 -6.889 15.477 1.00 91.62 195 HIS A N 1
ATOM 1568 C CA . HIS A 1 195 ? 0.408 -6.553 15.467 1.00 91.62 195 HIS A CA 1
ATOM 1569 C C . HIS A 1 195 ? -0.028 -5.907 16.788 1.00 91.62 195 HIS A C 1
ATOM 1571 O O . HIS A 1 195 ? -0.731 -4.902 16.780 1.00 91.62 195 HIS A O 1
ATOM 1577 N N . LYS A 1 196 ? 0.472 -6.418 17.923 1.00 93.25 196 LYS A N 1
ATOM 1578 C CA . LYS A 1 196 ? 0.160 -5.883 19.257 1.00 93.25 196 LYS A CA 1
ATOM 1579 C C . LYS A 1 196 ? 0.623 -4.441 19.436 1.00 93.25 196 LYS A C 1
ATOM 1581 O O . LYS A 1 196 ? -0.080 -3.650 20.061 1.00 93.25 196 LYS A O 1
ATOM 1586 N N . ASP A 1 197 ? 1.798 -4.102 18.913 1.00 93.94 197 ASP A N 1
ATOM 1587 C CA . ASP A 1 197 ? 2.348 -2.753 19.051 1.00 93.94 197 ASP A CA 1
ATOM 1588 C C . ASP A 1 197 ? 1.574 -1.760 18.176 1.00 93.94 197 ASP A C 1
ATOM 1590 O O . ASP A 1 197 ? 1.288 -0.642 18.609 1.00 93.94 197 ASP A O 1
ATOM 1594 N N . ILE A 1 198 ? 1.149 -2.194 16.986 1.00 94.88 198 ILE A N 1
ATOM 1595 C CA . ILE A 1 198 ? 0.298 -1.399 16.093 1.00 94.88 198 ILE A CA 1
ATOM 1596 C C . ILE A 1 198 ? -1.092 -1.197 16.705 1.00 94.88 198 ILE A C 1
ATOM 1598 O O . ILE A 1 198 ? -1.570 -0.066 16.764 1.00 94.88 198 ILE A O 1
ATOM 1602 N N . GLU A 1 199 ? -1.728 -2.253 17.215 1.00 96.12 199 GLU A N 1
ATOM 1603 C CA . GLU A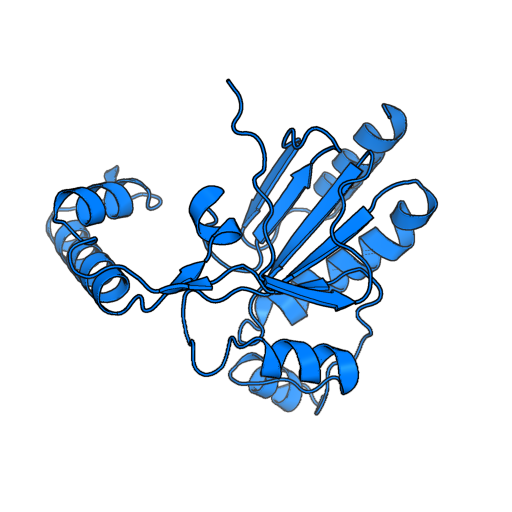 1 199 ? -3.023 -2.172 17.904 1.00 96.12 199 GLU A CA 1
ATOM 1604 C C . GLU A 1 199 ? -2.961 -1.216 19.104 1.00 96.12 199 GLU A C 1
ATOM 1606 O O . GLU A 1 199 ? -3.837 -0.365 19.277 1.00 96.12 199 GLU A O 1
ATOM 1611 N N . ALA A 1 200 ? -1.898 -1.299 19.913 1.00 95.75 200 ALA A N 1
ATOM 1612 C CA . ALA A 1 200 ? -1.686 -0.396 21.040 1.00 95.75 200 ALA A CA 1
ATOM 1613 C C . ALA A 1 200 ? -1.494 1.062 20.590 1.00 95.75 200 ALA A C 1
ATOM 1615 O O . ALA A 1 200 ? -2.035 1.976 21.219 1.00 95.75 200 ALA A O 1
ATOM 1616 N N . MET A 1 201 ? -0.757 1.287 19.497 1.00 95.75 201 MET A N 1
ATOM 1617 C CA . MET A 1 201 ? -0.559 2.614 18.911 1.00 95.75 201 MET A CA 1
ATOM 1618 C C . MET A 1 201 ? -1.878 3.211 18.414 1.00 95.75 201 MET A C 1
ATOM 1620 O O . MET A 1 201 ? -2.205 4.342 18.773 1.00 95.75 201 MET A O 1
ATOM 1624 N N . VAL A 1 202 ? -2.651 2.444 17.641 1.00 97.31 202 VAL A N 1
ATOM 1625 C CA . VAL A 1 202 ? -3.968 2.850 17.132 1.00 97.31 202 VAL A CA 1
ATOM 1626 C C . VAL A 1 202 ? -4.900 3.187 18.287 1.00 97.31 202 VAL A C 1
ATOM 1628 O O . VAL A 1 202 ? -5.482 4.268 18.310 1.00 97.31 202 VAL A O 1
ATOM 1631 N N . LYS A 1 203 ? -5.003 2.301 19.283 1.00 96.88 203 LYS A N 1
ATOM 1632 C CA . LYS A 1 203 ? -5.869 2.512 20.445 1.00 96.88 203 LYS A CA 1
ATOM 1633 C C . LYS A 1 203 ? -5.524 3.804 21.183 1.00 96.88 203 LYS A C 1
ATOM 1635 O O . LYS A 1 203 ? -6.416 4.589 21.480 1.00 96.88 203 LYS A O 1
ATOM 1640 N N . LYS A 1 204 ? -4.235 4.047 21.431 1.00 96.62 204 LYS A N 1
ATOM 1641 C CA . LYS A 1 204 ? -3.772 5.270 22.093 1.00 96.62 204 LYS A CA 1
ATOM 1642 C C . LYS A 1 204 ? -4.152 6.526 21.306 1.00 96.62 204 LYS A C 1
ATOM 1644 O O . LYS A 1 204 ? -4.550 7.511 21.912 1.00 96.62 204 LYS A O 1
ATOM 1649 N N . LEU A 1 205 ? -4.009 6.507 19.981 1.00 96.75 205 LEU A N 1
ATOM 1650 C CA . LEU A 1 205 ? -4.336 7.660 19.139 1.00 96.75 205 LEU A CA 1
ATOM 1651 C C . LEU A 1 205 ? -5.845 7.926 19.095 1.00 96.75 205 LEU A C 1
ATOM 1653 O O . LEU A 1 205 ? -6.241 9.080 19.202 1.00 96.75 205 LEU A O 1
ATOM 1657 N N . LEU A 1 206 ? -6.672 6.878 19.035 1.00 95.88 206 LEU A N 1
ATOM 1658 C CA . LEU A 1 206 ? -8.135 7.003 19.097 1.00 95.88 206 LEU A CA 1
ATOM 1659 C C . LEU A 1 206 ? -8.645 7.520 20.452 1.00 95.88 206 LEU A C 1
ATOM 1661 O O . LEU A 1 206 ? -9.703 8.129 20.523 1.00 95.88 206 LEU A O 1
ATOM 1665 N N . GLU A 1 207 ? -7.914 7.280 21.542 1.00 92.69 207 GLU A N 1
ATOM 1666 C CA . GLU A 1 207 ? -8.235 7.842 22.863 1.00 92.69 207 GLU A CA 1
ATOM 1667 C C . GLU A 1 207 ? -7.859 9.334 22.985 1.00 92.69 207 GLU A C 1
ATOM 1669 O O . GLU A 1 207 ? -8.276 9.997 23.936 1.00 92.69 207 GLU A O 1
ATOM 1674 N N . MET A 1 208 ? -7.052 9.858 22.054 1.00 84.25 208 MET A N 1
ATOM 1675 C CA . MET A 1 208 ? -6.564 11.244 22.041 1.00 84.25 208 MET A CA 1
ATOM 1676 C C . MET A 1 208 ? -7.295 12.151 21.038 1.00 84.25 208 MET A C 1
ATOM 1678 O O . MET A 1 208 ? -7.165 13.372 21.151 1.00 84.25 208 MET A O 1
ATOM 1682 N N . SER A 1 209 ? -7.998 11.566 20.063 1.00 67.81 209 SER A N 1
ATOM 1683 C CA . SER A 1 209 ? -8.800 12.236 19.026 1.00 67.81 209 SER A CA 1
ATOM 1684 C C . SER A 1 209 ? -10.207 12.568 19.506 1.00 67.81 209 SER A C 1
ATOM 1686 O O . SER A 1 209 ? -10.653 13.710 19.261 1.00 67.81 209 SER A O 1
#

Sequence (209 aa):
MSQKFYLTSSQIFQGDLNPQDLNLLLVFQVNCPGCFINGFPFANQLHHEFGPKGLKVMALSTAFEDYDLNTPENTKILLEDGILVGETKKFFNDNGYDELPYPIEFPLGFDDLQPMKSGAITDEVIEKMCESLPDYGQMNFTERKLVHGQVKEYLLNKKFSATTFDTNDLRGTPSWILYDKECQIYGKWFGHESHKDIEAMVKKLLEMS

pLDDT: mean 93.3, std 7.15, range [50.53, 98.81]

Foldseek 3Di:
DADFADDDFPWWQDDDDQFAQKEKEWEAFLQDLLCQVPVQVLLVVCCVPCVVLTYAYEYEQEDQPPDVRSDPVNVNCCQVPQAGDHNNCVVCVVVVHNGRPDHRRHIYGYFDWAFDDPPPDDLVNLVVVCVPDPCSVVDDPVVVVVSSVVSSVSVVPGGTDRCSCVSVVHDHPRWMFMAGSRRRTPDIDHGDDDSVVVVVSSVVSSVVD